Protein AF-A0A7W0ZWY8-F1 (afdb_monomer_lite)

Secondary structure (DSSP, 8-state):
----SSTTSTTS--TT---EEEEEEEEEEEEEEEEEE---S--PPPPPPPHHHHHHHTT--EEEEEPPHHHHGGGS--SS-TTHHHHHHHHHHHHHHHHHHHHHHHT-EEEPGGGG-SSS-HHHHHHHTT-SEEEEEEEEEEEEE----S-EEEEEEEEETTSPPEE----HHHHHHHHHHHHHHS-S--EEEEEEEEEEEETTTTEEEEEEEEEEEEEHHHH---EEEEEEEEEEEEE---SHHHHHHHHHHHHHTTS-S---TTHHHHHHHHHHHHTSPP-EEEEEEEEEPPHHHHHTTS----PPP---------------------HHHHHHHHHHHHHHHHHHHHHHHHT---

Radius of gyration: 37.43 Å; chains: 1; bounding box: 78×47×120 Å

Sequence (358 aa):
MSVGFLARVCLLVSIGCGSTRVDTIPTQRYYAYTVAGESSLDREPPPNAPGKALSAIKKLRRVAFVPPDTCLDMRAAETSTTVDKRVLRMECGVTMSEMEREAEKVGFDVVTWQSLKGEARPLEQAKQLKIELLFEVNELDVIAESNRSSSVEFSYFSGEGSGPVQPLQVTESDNEACKAYHARAAPGVSGMTSVLDLKMVQVSTGSVLWSYRHVENATAAAASSLIRFPINARQEMRTSKPWWPWLVFGGGLALIAAIPDDPRPGAAIAAGGLGAAIFWPRSTKPVGDRVYEPVSAVLCRRPHIQDTPVPVGPAQPVVSNTFRSQSKINTNDVTEERRRMLIKKSVRIFMKQLTVEE

pLDDT: mean 74.95, std 18.2, range [29.41, 98.19]

Structure (mmCIF, N/CA/C/O backbone):
data_AF-A0A7W0ZWY8-F1
#
_entry.id   AF-A0A7W0ZWY8-F1
#
loop_
_atom_site.group_PDB
_atom_site.id
_atom_site.type_symbol
_atom_site.label_atom_id
_atom_site.label_alt_id
_atom_site.label_comp_id
_atom_site.label_asym_id
_atom_site.label_entity_id
_atom_site.label_seq_id
_atom_site.pdbx_PDB_ins_code
_atom_site.Cartn_x
_atom_site.Cartn_y
_atom_site.Cartn_z
_atom_site.occupancy
_atom_site.B_iso_or_equiv
_atom_site.auth_seq_id
_atom_site.auth_comp_id
_atom_site.auth_asym_id
_atom_site.auth_atom_id
_atom_site.pdbx_PDB_model_num
ATOM 1 N N . MET A 1 1 ? 49.448 -3.188 -89.323 1.00 41.66 1 MET A N 1
ATOM 2 C CA . MET A 1 1 ? 49.650 -2.255 -88.193 1.00 41.66 1 MET A CA 1
ATOM 3 C C . MET A 1 1 ? 48.295 -2.039 -87.530 1.00 41.66 1 MET A C 1
ATOM 5 O O . MET A 1 1 ? 47.499 -1.273 -88.049 1.00 41.66 1 MET A O 1
ATOM 9 N N . SER A 1 2 ? 47.996 -2.771 -86.453 1.00 40.25 2 SER A N 1
ATOM 10 C CA . SER A 1 2 ? 46.717 -2.687 -85.728 1.00 40.25 2 SER A CA 1
ATOM 11 C C . SER A 1 2 ? 47.007 -2.551 -84.237 1.00 40.25 2 SER A C 1
ATOM 13 O O . SER A 1 2 ? 47.247 -3.536 -83.549 1.00 40.25 2 SER A O 1
ATOM 15 N N . VAL A 1 3 ? 47.015 -1.309 -83.754 1.00 47.62 3 VAL A N 1
ATOM 16 C CA . VAL A 1 3 ? 47.166 -0.941 -82.341 1.00 47.62 3 VAL A CA 1
ATOM 17 C C . VAL A 1 3 ? 45.880 -0.209 -81.964 1.00 47.62 3 VAL A C 1
ATOM 19 O O . VAL A 1 3 ? 45.791 1.003 -82.096 1.00 47.62 3 VAL A O 1
ATOM 22 N N . GLY A 1 4 ? 44.819 -0.946 -81.628 1.00 45.66 4 GLY A N 1
ATOM 23 C CA . GLY A 1 4 ? 43.516 -0.306 -81.392 1.00 45.66 4 GLY A CA 1
ATOM 24 C C . GLY A 1 4 ? 42.441 -1.136 -80.697 1.00 45.66 4 GLY A C 1
ATOM 25 O O . GLY A 1 4 ? 41.363 -0.611 -80.449 1.00 45.66 4 GLY A O 1
ATOM 26 N N . PHE A 1 5 ? 42.702 -2.403 -80.356 1.00 46.78 5 PHE A N 1
ATOM 27 C CA . PHE A 1 5 ? 41.660 -3.293 -79.817 1.00 46.78 5 PHE A CA 1
ATOM 28 C C . PHE A 1 5 ? 41.846 -3.701 -78.347 1.00 46.78 5 PHE A C 1
ATOM 30 O O . PHE A 1 5 ? 40.908 -4.184 -77.723 1.00 46.78 5 PHE A O 1
ATOM 37 N N . LEU A 1 6 ? 43.013 -3.447 -77.744 1.00 46.56 6 LEU A N 1
ATOM 38 C CA . LEU A 1 6 ? 43.307 -3.876 -76.367 1.00 46.56 6 LEU A CA 1
ATOM 39 C C . LEU A 1 6 ? 42.856 -2.887 -75.274 1.00 46.56 6 LEU A C 1
ATOM 41 O O . LEU A 1 6 ? 42.765 -3.268 -74.113 1.00 46.56 6 LEU A O 1
ATOM 45 N N . ALA A 1 7 ? 42.504 -1.643 -75.616 1.00 45.34 7 ALA A N 1
ATOM 46 C CA . ALA A 1 7 ? 42.176 -0.614 -74.618 1.00 45.34 7 ALA A CA 1
ATOM 47 C C . ALA A 1 7 ? 40.703 -0.601 -74.152 1.00 45.34 7 ALA A C 1
ATOM 49 O O . ALA A 1 7 ? 40.378 0.088 -73.190 1.00 45.34 7 ALA A O 1
ATOM 50 N N . ARG A 1 8 ? 39.796 -1.358 -74.791 1.00 46.16 8 ARG A N 1
ATOM 51 C CA . ARG A 1 8 ? 38.359 -1.372 -74.435 1.00 46.16 8 ARG A CA 1
ATOM 52 C C . ARG A 1 8 ? 37.923 -2.522 -73.520 1.00 46.16 8 ARG A C 1
ATOM 54 O O . ARG A 1 8 ? 36.786 -2.513 -73.065 1.00 46.16 8 ARG A O 1
ATOM 61 N N . VAL A 1 9 ? 38.811 -3.465 -73.192 1.00 47.31 9 VAL A N 1
ATOM 62 C CA . VAL A 1 9 ? 38.469 -4.639 -72.358 1.00 47.31 9 VAL A CA 1
ATOM 63 C C . VAL A 1 9 ? 38.778 -4.428 -70.862 1.00 47.31 9 VAL A C 1
ATOM 65 O O . VAL A 1 9 ? 38.203 -5.105 -70.017 1.00 47.31 9 VAL A O 1
ATOM 68 N N . CYS A 1 10 ? 39.588 -3.432 -70.486 1.00 43.50 10 CYS A N 1
ATOM 69 C CA . CYS A 1 10 ? 39.968 -3.208 -69.080 1.00 43.50 10 CYS A CA 1
ATOM 70 C C . CYS A 1 10 ? 38.965 -2.401 -68.225 1.00 43.50 10 CYS A C 1
ATOM 72 O O . CYS A 1 10 ? 39.210 -2.229 -67.034 1.00 43.50 10 CYS A O 1
ATOM 74 N N . LEU A 1 11 ? 37.843 -1.904 -68.767 1.00 44.84 11 LEU A N 1
ATOM 75 C CA . LEU A 1 11 ? 36.982 -0.941 -68.049 1.00 44.84 11 LEU A CA 1
ATOM 76 C C . LEU A 1 11 ? 35.792 -1.543 -67.266 1.00 44.84 11 LEU A C 1
ATOM 78 O O . LEU A 1 11 ? 34.992 -0.792 -66.716 1.00 44.84 11 LEU A O 1
ATOM 82 N N . LEU A 1 12 ? 35.648 -2.872 -67.192 1.00 47.22 12 LEU A N 1
ATOM 83 C CA . LEU A 1 12 ? 34.487 -3.531 -66.558 1.00 47.22 12 LEU A CA 1
ATOM 84 C C . LEU A 1 12 ? 34.858 -4.507 -65.427 1.00 47.22 12 LEU A C 1
ATOM 86 O O . LEU A 1 12 ? 34.124 -5.451 -65.148 1.00 47.22 12 LEU A O 1
ATOM 90 N N . VAL A 1 13 ? 35.975 -4.272 -64.731 1.00 49.16 13 VAL A N 1
ATOM 91 C CA . VAL A 1 13 ? 36.350 -5.029 -63.518 1.00 49.16 13 VAL A CA 1
ATOM 92 C C . VAL A 1 13 ? 36.436 -4.091 -62.311 1.00 49.16 13 VAL A C 1
ATOM 94 O O . VAL A 1 13 ? 37.457 -3.974 -61.648 1.00 49.16 13 VAL A O 1
ATOM 97 N N . SER A 1 14 ? 35.349 -3.380 -62.016 1.00 49.12 14 SER A N 1
ATOM 98 C CA . SER A 1 14 ? 35.162 -2.654 -60.744 1.00 49.12 14 SER A CA 1
ATOM 99 C C . SER A 1 14 ? 34.106 -3.312 -59.846 1.00 49.12 14 SER A C 1
ATOM 101 O O . SER A 1 14 ? 33.683 -2.762 -58.828 1.00 49.12 14 SER A O 1
ATOM 103 N N . ILE A 1 15 ? 33.676 -4.529 -60.184 1.00 52.31 15 ILE A N 1
ATOM 104 C CA . ILE A 1 15 ? 32.553 -5.185 -59.522 1.00 52.31 15 ILE A CA 1
ATOM 105 C C . ILE A 1 15 ? 33.064 -6.106 -58.421 1.00 52.31 15 ILE A C 1
ATOM 107 O O . ILE A 1 15 ? 33.339 -7.281 -58.644 1.00 52.31 15 ILE A O 1
ATOM 111 N N . GLY A 1 16 ? 33.151 -5.582 -57.201 1.00 49.25 16 GLY A N 1
ATOM 112 C CA . GLY A 1 16 ? 33.437 -6.460 -56.076 1.00 49.25 16 GLY A CA 1
ATOM 113 C C . GLY A 1 16 ? 33.630 -5.852 -54.702 1.00 49.25 16 GLY A C 1
ATOM 114 O O . GLY A 1 16 ? 33.931 -6.621 -53.796 1.00 49.25 16 GLY A O 1
ATOM 115 N N . CYS A 1 17 ? 33.448 -4.544 -54.479 1.00 55.34 17 CYS A N 1
ATOM 116 C CA . CYS A 1 17 ? 33.394 -4.050 -53.102 1.00 55.34 17 CYS A CA 1
ATOM 117 C C . CYS A 1 17 ? 32.206 -4.721 -52.396 1.00 55.34 17 CYS A C 1
ATOM 119 O O . CYS A 1 17 ? 31.037 -4.472 -52.710 1.00 55.34 17 CYS A O 1
ATOM 121 N N . GLY A 1 18 ? 32.517 -5.660 -51.500 1.00 59.69 18 GLY A N 1
ATOM 122 C CA . GLY A 1 18 ? 31.537 -6.303 -50.641 1.00 59.69 18 GLY A CA 1
ATOM 123 C C . GLY A 1 18 ? 30.828 -5.220 -49.845 1.00 59.69 18 GLY A C 1
ATOM 124 O O . GLY A 1 18 ? 31.463 -4.508 -49.078 1.00 59.69 18 GLY A O 1
ATOM 125 N N . SER A 1 19 ? 29.524 -5.066 -50.062 1.00 64.12 19 SER A N 1
ATOM 126 C CA . SER A 1 19 ? 28.713 -4.180 -49.236 1.00 64.12 19 SER A CA 1
ATOM 127 C C . SER A 1 19 ? 28.620 -4.819 -47.855 1.00 64.12 19 SER A C 1
ATOM 129 O O . SER A 1 19 ? 28.081 -5.919 -47.707 1.00 64.12 19 SER A O 1
ATOM 131 N N . THR A 1 20 ? 29.212 -4.164 -46.864 1.00 71.88 20 THR A N 1
ATOM 132 C CA . THR A 1 20 ? 28.922 -4.420 -45.459 1.00 71.88 20 THR A CA 1
ATOM 133 C C . THR A 1 20 ? 27.588 -3.757 -45.150 1.00 71.88 20 THR A C 1
ATOM 135 O O . THR A 1 20 ? 27.356 -2.598 -45.498 1.00 71.88 20 THR A O 1
ATOM 138 N N . ARG A 1 21 ? 26.670 -4.517 -44.555 1.00 78.56 21 ARG A N 1
ATOM 139 C CA . ARG A 1 21 ? 25.395 -3.990 -44.075 1.00 78.56 21 ARG A CA 1
ATOM 140 C C . ARG A 1 21 ? 25.393 -4.119 -42.561 1.00 78.56 21 ARG A C 1
ATOM 142 O O . ARG A 1 21 ? 25.675 -5.193 -42.035 1.00 78.56 21 ARG A O 1
ATOM 149 N N . VAL A 1 22 ? 25.112 -3.020 -41.873 1.00 80.81 22 VAL A N 1
ATOM 150 C CA . VAL A 1 22 ? 24.908 -3.028 -40.424 1.00 80.81 22 VAL A CA 1
ATOM 151 C C . VAL A 1 22 ? 23.420 -3.230 -40.197 1.00 80.81 22 VAL A C 1
ATOM 153 O O . VAL A 1 22 ? 22.626 -2.362 -40.557 1.00 80.81 22 VAL A O 1
ATOM 156 N N . ASP A 1 23 ? 23.051 -4.378 -39.639 1.00 80.94 23 ASP A N 1
ATOM 157 C CA . ASP A 1 23 ? 21.667 -4.664 -39.278 1.00 80.94 23 ASP A CA 1
ATOM 158 C C . ASP A 1 23 ? 21.502 -4.581 -37.754 1.00 80.94 23 ASP A C 1
ATOM 160 O O . ASP A 1 23 ? 22.369 -4.993 -36.975 1.00 80.94 23 ASP A O 1
ATOM 164 N N . THR A 1 24 ? 20.375 -4.012 -37.327 1.00 81.19 24 THR A N 1
ATOM 165 C CA . THR A 1 24 ? 19.981 -3.942 -35.918 1.00 81.19 24 THR A CA 1
ATOM 166 C C . THR A 1 24 ? 19.149 -5.174 -35.596 1.00 81.19 24 THR A C 1
ATOM 168 O O . THR A 1 24 ? 18.078 -5.363 -36.171 1.00 81.19 24 THR A O 1
ATOM 171 N N . ILE A 1 25 ? 19.635 -6.017 -34.687 1.00 76.31 25 ILE A N 1
ATOM 172 C CA . ILE A 1 25 ? 18.962 -7.259 -34.306 1.00 76.31 25 ILE A CA 1
ATOM 173 C C . ILE A 1 25 ? 18.310 -7.042 -32.933 1.00 76.31 25 ILE A C 1
ATOM 175 O O . ILE A 1 25 ? 19.023 -6.682 -31.986 1.00 76.31 25 ILE A O 1
ATOM 179 N N . PRO A 1 26 ? 16.985 -7.250 -32.791 1.00 76.06 26 PRO A N 1
ATOM 180 C CA . PRO A 1 26 ? 16.349 -7.226 -31.482 1.00 76.06 26 PRO A CA 1
ATOM 181 C C . PRO A 1 26 ? 16.926 -8.363 -30.641 1.00 76.06 26 PRO A C 1
ATOM 183 O O . PRO A 1 26 ? 16.982 -9.513 -31.084 1.00 76.06 26 PRO A O 1
ATOM 186 N N . THR A 1 27 ? 17.383 -8.048 -29.434 1.00 78.56 27 THR A N 1
ATOM 187 C CA . THR A 1 27 ? 17.902 -9.062 -28.514 1.00 78.56 27 THR A CA 1
ATOM 188 C C . THR A 1 27 ? 16.911 -9.299 -27.388 1.00 78.56 27 THR A C 1
ATOM 190 O O . THR A 1 27 ? 16.150 -8.408 -27.022 1.00 78.56 27 THR A O 1
ATOM 193 N N . GLN A 1 28 ? 16.930 -10.498 -26.806 1.00 83.25 28 GLN A N 1
ATOM 194 C CA . GLN A 1 28 ? 16.205 -10.762 -25.560 1.00 83.25 28 GLN A CA 1
ATOM 195 C C . GLN A 1 28 ? 16.907 -10.138 -24.344 1.00 83.25 28 GLN A C 1
ATOM 197 O O . GLN A 1 28 ? 16.459 -10.330 -23.214 1.00 83.25 28 GLN A O 1
ATOM 202 N N . ARG A 1 29 ? 18.017 -9.416 -24.548 1.00 85.19 29 ARG A N 1
ATOM 203 C CA . ARG A 1 29 ? 18.744 -8.768 -23.466 1.00 85.19 29 ARG A CA 1
ATOM 204 C C . ARG A 1 29 ? 18.077 -7.465 -23.080 1.00 85.19 29 ARG A C 1
ATOM 206 O O . ARG A 1 29 ? 17.594 -6.720 -23.932 1.00 85.19 29 ARG A O 1
ATOM 213 N N . TYR A 1 30 ? 18.086 -7.188 -21.788 1.00 85.44 30 TYR A N 1
ATOM 214 C CA . TYR A 1 30 ? 17.552 -5.957 -21.239 1.00 85.44 30 TYR A CA 1
ATOM 215 C C . TYR A 1 30 ? 18.477 -5.401 -20.166 1.00 85.44 30 TYR A C 1
ATOM 217 O O . TYR A 1 30 ? 19.141 -6.152 -19.447 1.00 85.44 30 TYR A O 1
ATOM 225 N N . TYR A 1 31 ? 18.491 -4.078 -20.056 1.00 86.31 31 TYR A N 1
ATOM 226 C CA . TYR A 1 31 ? 18.967 -3.409 -18.856 1.00 86.31 31 TYR A CA 1
ATOM 227 C C . TYR A 1 31 ? 17.782 -3.152 -17.948 1.00 86.31 31 TYR A C 1
ATOM 229 O O . TYR A 1 31 ? 16.662 -2.951 -18.419 1.00 86.31 31 TYR A O 1
ATOM 237 N N . ALA A 1 32 ? 18.018 -3.172 -16.650 1.00 81.00 32 ALA A N 1
ATOM 238 C CA . ALA A 1 32 ? 17.004 -2.819 -15.688 1.00 81.00 32 ALA A CA 1
ATOM 239 C C . ALA A 1 32 ? 17.583 -1.976 -14.569 1.00 81.00 32 ALA A C 1
ATOM 241 O O . ALA A 1 32 ? 18.789 -1.999 -14.328 1.00 81.00 32 ALA A O 1
ATOM 242 N N . TYR A 1 33 ? 16.718 -1.255 -13.872 1.00 80.50 33 TYR A N 1
ATOM 243 C CA . TYR A 1 33 ? 17.103 -0.607 -12.631 1.00 80.50 33 TYR A CA 1
ATOM 244 C C . TYR A 1 33 ? 16.009 -0.752 -11.578 1.00 80.50 33 TYR A C 1
ATOM 246 O O . TYR A 1 33 ? 14.824 -0.898 -11.896 1.00 80.50 33 TYR A O 1
ATOM 254 N N . THR A 1 34 ? 16.431 -0.722 -10.320 1.00 77.25 34 THR A N 1
ATOM 255 C CA . THR A 1 34 ? 15.557 -0.586 -9.158 1.00 77.25 34 THR A CA 1
ATOM 256 C C . THR A 1 34 ? 15.910 0.689 -8.426 1.00 77.25 34 THR A C 1
ATOM 258 O O . THR A 1 34 ? 17.069 1.104 -8.390 1.00 77.25 34 THR A O 1
ATOM 261 N N . VAL A 1 35 ? 14.892 1.294 -7.829 1.00 70.81 35 VAL A N 1
ATOM 262 C CA . VAL A 1 35 ? 15.046 2.462 -6.975 1.00 70.81 35 VAL A CA 1
ATOM 263 C C . VAL A 1 35 ? 14.755 2.028 -5.553 1.00 70.81 35 VAL A C 1
ATOM 265 O O . VAL A 1 35 ? 13.639 1.590 -5.255 1.00 70.81 35 VAL A O 1
ATOM 268 N N . ALA A 1 36 ? 15.758 2.131 -4.691 1.00 66.31 36 ALA A N 1
ATOM 269 C CA . ALA A 1 36 ? 15.591 1.976 -3.260 1.00 66.31 36 ALA A CA 1
ATOM 270 C C . ALA A 1 36 ? 15.673 3.362 -2.614 1.00 66.31 36 ALA A C 1
ATOM 272 O O . ALA A 1 36 ? 16.655 4.082 -2.765 1.00 66.31 36 ALA A O 1
ATOM 273 N N . GLY A 1 37 ? 14.597 3.754 -1.936 1.00 60.72 37 GLY A N 1
ATOM 274 C CA . GLY A 1 37 ? 14.619 4.884 -1.018 1.00 60.72 37 GLY A CA 1
ATOM 275 C C . GLY A 1 37 ? 14.778 4.344 0.392 1.00 60.72 37 GLY A C 1
ATOM 276 O O . GLY A 1 37 ? 13.954 3.533 0.830 1.00 60.72 37 GLY A O 1
ATOM 277 N N . GLU A 1 38 ? 15.811 4.786 1.096 1.00 58.34 38 GLU A N 1
ATOM 278 C CA . GLU A 1 38 ? 15.955 4.482 2.513 1.00 58.34 38 GLU A CA 1
ATOM 279 C C . GLU A 1 38 ? 14.832 5.192 3.287 1.00 58.34 38 GLU A C 1
ATOM 281 O O . GLU A 1 38 ? 14.482 6.344 3.014 1.00 58.34 38 GLU A O 1
ATOM 286 N N . SER A 1 39 ? 14.161 4.466 4.180 1.00 57.78 39 SER A N 1
ATOM 287 C CA . SER A 1 39 ? 13.163 5.039 5.084 1.00 57.78 39 SER A CA 1
ATOM 288 C C . SER A 1 39 ? 13.831 5.314 6.401 1.00 57.78 39 SER A C 1
ATOM 290 O O . SER A 1 39 ? 13.976 4.398 7.195 1.00 57.78 39 SER A O 1
ATOM 292 N N . SER A 1 40 ? 14.198 6.570 6.634 1.00 55.31 40 SER A N 1
ATOM 293 C CA . SER A 1 40 ? 14.701 7.015 7.934 1.00 55.31 40 SER A CA 1
ATOM 294 C C . SER A 1 40 ? 13.609 7.084 9.005 1.00 55.31 40 SER A C 1
ATOM 296 O O . SER A 1 40 ? 13.905 7.390 10.153 1.00 55.31 40 SER A O 1
ATOM 298 N N . LEU A 1 41 ? 12.340 6.839 8.653 1.00 60.97 41 LEU A N 1
ATOM 299 C CA . LEU A 1 41 ? 11.316 6.564 9.653 1.00 60.97 41 LEU A CA 1
ATOM 300 C C . LEU A 1 41 ? 11.566 5.159 10.187 1.00 60.97 41 LEU A C 1
ATOM 302 O O . LEU A 1 41 ? 11.181 4.166 9.554 1.00 60.97 41 LEU A O 1
ATOM 306 N N . ASP A 1 42 ? 12.255 5.117 11.326 1.00 60.03 42 ASP A N 1
ATOM 307 C CA . ASP A 1 42 ? 12.434 3.917 12.123 1.00 60.03 42 ASP A CA 1
ATOM 308 C C . ASP A 1 42 ? 11.082 3.237 12.286 1.00 60.03 42 ASP A C 1
ATOM 310 O O . ASP A 1 42 ? 10.078 3.847 12.667 1.00 60.03 42 ASP A O 1
ATOM 314 N N . ARG A 1 43 ? 11.047 1.956 11.926 1.00 66.31 43 ARG A N 1
ATOM 315 C CA . ARG A 1 43 ? 9.866 1.133 12.116 1.00 66.31 43 ARG A CA 1
ATOM 316 C C . ARG A 1 43 ? 9.701 0.933 13.613 1.00 66.31 43 ARG A C 1
ATOM 318 O O . ARG A 1 43 ? 10.311 0.029 14.181 1.00 66.31 43 ARG A O 1
ATOM 325 N N . GLU A 1 44 ? 8.898 1.780 14.240 1.00 69.56 44 GLU A N 1
ATOM 326 C CA . GLU A 1 44 ? 8.542 1.577 15.633 1.00 69.56 44 GLU A CA 1
ATOM 327 C C . GLU A 1 44 ? 7.761 0.255 15.717 1.00 69.56 44 GLU A C 1
ATOM 329 O O . GLU A 1 44 ? 6.782 0.067 14.982 1.00 69.56 44 GLU A O 1
ATOM 334 N N . PRO A 1 45 ? 8.224 -0.727 16.511 1.00 73.00 45 PRO A N 1
ATOM 335 C CA . PRO A 1 45 ? 7.460 -1.945 16.696 1.00 73.00 45 PRO A CA 1
ATOM 336 C C . PRO A 1 45 ? 6.104 -1.566 17.299 1.00 73.00 45 PRO A C 1
ATOM 338 O O . PRO A 1 45 ? 6.057 -0.727 18.202 1.00 73.00 45 PRO A O 1
ATOM 341 N N . PRO A 1 46 ? 5.000 -2.169 16.828 1.00 74.69 46 PRO A N 1
ATOM 342 C CA . PRO A 1 46 ? 3.687 -1.843 17.353 1.00 74.69 46 PRO A CA 1
ATOM 343 C C . PRO A 1 46 ? 3.689 -2.076 18.870 1.00 74.69 46 PRO A C 1
ATOM 345 O O . PRO A 1 46 ? 4.147 -3.140 19.309 1.00 74.69 46 PRO A O 1
ATOM 348 N N . PRO A 1 47 ? 3.197 -1.124 19.682 1.00 78.75 47 PRO A N 1
ATOM 349 C CA . PRO A 1 47 ? 3.206 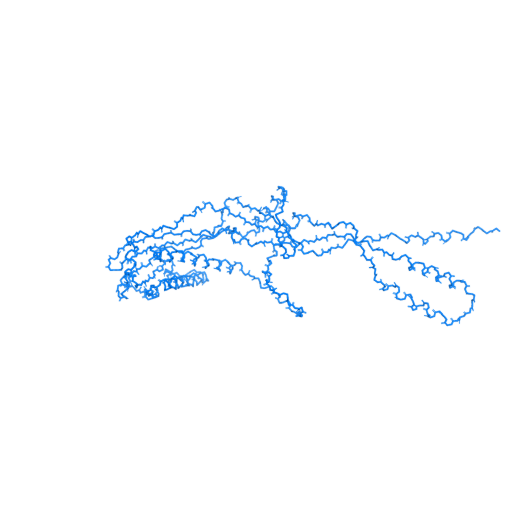-1.280 21.127 1.00 78.75 47 PRO A CA 1
ATOM 350 C C . PRO A 1 47 ? 2.439 -2.553 21.488 1.00 78.75 47 PRO A C 1
ATOM 352 O O . PRO A 1 47 ? 1.363 -2.810 20.951 1.00 78.75 47 PRO A O 1
ATOM 355 N N . ASN A 1 48 ? 2.992 -3.385 22.369 1.00 80.56 48 ASN A N 1
ATOM 356 C CA . ASN A 1 48 ? 2.261 -4.554 22.851 1.00 80.56 48 ASN A CA 1
ATOM 357 C C . ASN A 1 48 ? 1.094 -4.088 23.727 1.00 80.56 48 ASN A C 1
ATOM 359 O O . ASN A 1 48 ? 1.251 -3.185 24.555 1.00 80.56 48 ASN A O 1
ATOM 363 N N . ALA A 1 49 ? -0.069 -4.721 23.572 1.00 78.75 49 ALA A N 1
ATOM 364 C CA . ALA A 1 49 ? -1.195 -4.457 24.452 1.00 78.75 49 ALA A CA 1
ATOM 365 C C . ALA A 1 49 ? -0.802 -4.797 25.905 1.00 78.75 49 ALA A C 1
ATOM 367 O O . ALA A 1 49 ? -0.270 -5.882 26.162 1.00 78.75 49 ALA A O 1
ATOM 368 N N . PRO A 1 50 ? -1.046 -3.905 26.881 1.00 81.25 50 PRO A N 1
ATOM 369 C CA . PRO A 1 50 ? -0.728 -4.197 28.271 1.00 81.25 50 PRO A CA 1
ATOM 370 C C . PRO A 1 50 ? -1.560 -5.395 28.752 1.00 81.25 50 PRO A C 1
ATOM 372 O O . PRO A 1 50 ? -2.746 -5.491 28.437 1.00 81.25 50 PRO A O 1
ATOM 375 N N . GLY A 1 51 ? -0.982 -6.285 29.569 1.00 83.88 51 GLY A N 1
ATOM 376 C CA . GLY A 1 51 ? -1.651 -7.527 30.004 1.00 83.88 51 GLY A CA 1
ATOM 377 C C . GLY A 1 51 ? -3.037 -7.316 30.637 1.00 83.88 51 GLY A C 1
ATOM 378 O O . GLY A 1 51 ? -3.951 -8.116 30.437 1.00 83.88 51 GLY A O 1
ATOM 379 N N . LYS A 1 52 ? -3.250 -6.178 31.317 1.00 83.25 52 LYS A N 1
ATOM 380 C CA . LYS A 1 52 ? -4.574 -5.773 31.822 1.00 83.25 52 LYS A CA 1
ATOM 381 C C . LYS A 1 52 ? -5.597 -5.586 30.694 1.00 83.25 52 LYS A C 1
ATOM 383 O O . LYS A 1 52 ? -6.705 -6.108 30.806 1.00 83.25 52 LYS A O 1
ATOM 388 N N . ALA A 1 53 ? -5.231 -4.900 29.610 1.00 85.00 53 ALA A N 1
ATOM 389 C CA . ALA A 1 53 ? -6.102 -4.721 28.450 1.00 85.00 53 ALA A CA 1
ATOM 390 C C . ALA A 1 53 ? -6.423 -6.071 27.798 1.00 85.00 53 ALA A C 1
ATOM 392 O O . ALA A 1 53 ? -7.594 -6.364 27.588 1.00 85.00 53 ALA A O 1
ATOM 393 N N . LEU A 1 54 ? -5.424 -6.938 27.593 1.00 86.00 54 LEU A N 1
ATOM 394 C CA . LEU A 1 54 ? -5.641 -8.283 27.038 1.00 86.00 54 LEU A CA 1
ATOM 395 C C . LEU A 1 54 ? -6.622 -9.109 27.881 1.00 86.00 54 LEU A C 1
ATOM 397 O O . LEU A 1 54 ? -7.530 -9.739 27.343 1.00 86.00 54 LEU A O 1
ATOM 401 N N . SER A 1 55 ? -6.503 -9.063 29.211 1.00 87.62 55 SER A N 1
ATOM 402 C CA . SER A 1 55 ? -7.428 -9.773 30.104 1.00 87.62 55 SER A CA 1
ATOM 403 C C . SER A 1 55 ? -8.869 -9.246 30.041 1.00 87.62 55 SER A C 1
ATOM 405 O O . SER A 1 55 ? -9.813 -10.027 30.175 1.00 87.62 55 SER A O 1
ATOM 407 N N . ALA A 1 56 ? -9.049 -7.939 29.814 1.00 86.19 56 ALA A N 1
ATOM 408 C CA . ALA A 1 56 ? -10.362 -7.346 29.592 1.00 86.19 56 ALA A CA 1
ATOM 409 C C . ALA A 1 56 ? -10.923 -7.779 28.229 1.00 86.19 56 ALA A C 1
ATOM 411 O O . ALA A 1 56 ? -12.060 -8.232 28.151 1.00 86.19 56 ALA A O 1
ATOM 412 N N . ILE A 1 57 ? -10.098 -7.741 27.182 1.00 87.19 57 ILE A N 1
ATOM 413 C CA . ILE A 1 57 ? -10.469 -8.112 25.809 1.00 87.19 57 ILE A CA 1
ATOM 414 C C . ILE A 1 57 ? -10.911 -9.576 25.724 1.00 87.19 57 ILE A C 1
ATOM 416 O O . ILE A 1 57 ? -11.913 -9.868 25.087 1.00 87.19 57 ILE A O 1
ATOM 420 N N . LYS A 1 58 ? -10.258 -10.496 26.447 1.00 88.00 58 LYS A N 1
ATOM 421 C CA . LYS A 1 58 ? -10.672 -11.913 26.504 1.00 88.00 58 LYS A CA 1
ATOM 422 C C . LYS A 1 58 ? -12.110 -12.111 27.020 1.00 88.00 58 LYS A C 1
ATOM 424 O O . LYS A 1 58 ? -12.730 -13.129 26.715 1.00 88.00 58 LYS A O 1
ATOM 429 N N . LYS A 1 59 ? -12.636 -11.173 27.817 1.00 91.81 59 LYS A N 1
ATOM 430 C CA . LYS A 1 59 ? -13.996 -11.236 28.382 1.00 91.81 59 LYS A CA 1
ATOM 431 C C . LYS A 1 59 ? -15.031 -10.502 27.533 1.00 91.81 59 LYS A C 1
ATOM 433 O O . LYS A 1 59 ? -16.191 -10.896 27.561 1.00 91.81 59 LYS A O 1
ATOM 438 N N . LEU A 1 60 ? -14.620 -9.453 26.821 1.00 91.38 60 LEU A N 1
ATOM 439 C CA . LEU A 1 60 ? -15.502 -8.592 26.036 1.00 91.38 60 LEU A CA 1
ATOM 440 C C . LEU A 1 60 ? -15.492 -9.061 24.579 1.00 91.38 60 LEU A C 1
ATOM 442 O O . LEU A 1 60 ? -14.480 -8.946 23.891 1.00 91.38 60 LEU A O 1
ATOM 446 N N . ARG A 1 61 ? -16.610 -9.611 24.107 1.00 93.31 61 ARG A N 1
ATOM 447 C CA . ARG A 1 61 ? -16.714 -10.192 22.760 1.00 93.31 61 ARG A CA 1
ATOM 448 C C . ARG A 1 61 ? -17.418 -9.284 21.774 1.00 93.31 61 ARG A C 1
ATOM 450 O O . ARG A 1 61 ? -17.111 -9.364 20.588 1.00 93.31 61 ARG A O 1
ATOM 457 N N . ARG A 1 62 ? -18.354 -8.452 22.236 1.00 97.69 62 ARG A N 1
ATOM 458 C CA . ARG A 1 62 ? -19.173 -7.625 21.345 1.00 97.69 62 ARG A CA 1
ATOM 459 C C . ARG A 1 62 ? -18.539 -6.262 21.132 1.00 97.69 62 ARG A C 1
ATOM 461 O O . ARG A 1 62 ? -18.469 -5.456 22.063 1.00 97.69 62 ARG A O 1
ATOM 468 N N . VAL A 1 63 ? -18.087 -6.001 19.911 1.00 97.69 63 VAL A N 1
ATOM 469 C CA . VAL A 1 63 ? -17.253 -4.838 19.593 1.00 97.69 63 VAL A CA 1
ATOM 470 C C . VAL A 1 63 ? -17.840 -3.996 18.473 1.00 97.69 63 VAL A C 1
ATOM 472 O O . VAL A 1 63 ? -18.632 -4.478 17.667 1.00 97.69 63 VAL A O 1
ATOM 475 N N . ALA A 1 64 ? -17.429 -2.735 18.399 1.00 97.75 64 ALA A N 1
ATOM 476 C CA . ALA A 1 64 ? -17.710 -1.885 17.251 1.00 97.75 64 ALA A CA 1
ATOM 477 C C . ALA A 1 64 ? -16.569 -0.899 17.007 1.00 97.75 64 ALA A C 1
ATOM 479 O O . ALA A 1 64 ? -15.795 -0.591 17.917 1.00 97.75 64 ALA A O 1
ATOM 480 N N . PHE A 1 65 ? -16.492 -0.386 15.783 1.00 97.06 65 PHE A N 1
ATOM 481 C CA . PHE A 1 65 ? -15.490 0.592 15.378 1.00 97.06 65 PHE A CA 1
ATOM 482 C C . PHE A 1 65 ? -16.146 1.953 15.150 1.00 97.06 65 PHE A C 1
ATOM 484 O O . PHE A 1 65 ? -17.138 2.057 14.428 1.00 97.06 65 PHE A O 1
ATOM 491 N N . VAL A 1 66 ? -15.582 3.001 15.744 1.00 96.88 66 VAL A N 1
ATOM 492 C CA . VAL A 1 66 ? -15.938 4.391 15.448 1.00 96.88 66 VAL A CA 1
ATOM 493 C C . VAL A 1 66 ? -14.923 4.908 14.435 1.00 96.88 66 VAL A C 1
ATOM 495 O O . VAL A 1 66 ? -13.724 4.833 14.712 1.00 96.88 66 VAL A O 1
ATOM 498 N N . PRO A 1 67 ? -15.365 5.377 13.257 1.00 95.00 67 PRO A N 1
ATOM 499 C CA . PRO A 1 67 ? -14.457 5.937 12.266 1.00 95.00 67 PRO A CA 1
ATOM 500 C C . PRO A 1 67 ? -13.881 7.277 12.756 1.00 95.00 67 PRO A C 1
ATOM 502 O O . PRO A 1 67 ? -14.497 7.909 13.617 1.00 95.00 67 PRO A O 1
ATOM 505 N N . PRO A 1 68 ? -12.762 7.750 12.180 1.00 92.50 68 PRO A N 1
ATOM 506 C CA . PRO A 1 68 ? -12.230 9.067 12.512 1.00 92.50 68 PRO A CA 1
ATOM 507 C C . PRO A 1 68 ? -13.205 10.174 12.102 1.00 92.50 68 PRO A C 1
ATOM 509 O O . PRO A 1 68 ? -13.994 10.010 11.163 1.00 92.50 68 PRO A O 1
ATOM 512 N N . ASP A 1 69 ? -13.119 11.325 12.767 1.00 88.50 69 ASP A N 1
ATOM 513 C CA . ASP A 1 69 ? -13.996 12.478 12.513 1.00 88.50 69 ASP A CA 1
ATOM 514 C C . ASP A 1 69 ? -13.928 12.942 11.049 1.00 88.50 69 ASP A C 1
ATOM 516 O O . ASP A 1 69 ? -14.942 13.311 10.455 1.00 88.50 69 ASP A O 1
ATOM 520 N N . THR A 1 70 ? -12.768 12.781 10.402 1.00 83.00 70 THR A N 1
ATOM 521 C CA . THR A 1 70 ? -12.576 13.040 8.965 1.00 83.00 70 THR A CA 1
ATOM 522 C C . THR A 1 70 ? -13.532 12.237 8.076 1.00 83.00 70 THR A C 1
ATOM 524 O O . THR A 1 70 ? -13.957 12.721 7.026 1.00 83.00 70 THR A O 1
ATOM 527 N N . CYS A 1 71 ? -13.939 11.038 8.500 1.00 82.19 71 CYS A N 1
ATOM 528 C CA . CYS A 1 71 ? -14.931 10.219 7.808 1.00 82.19 71 CYS A CA 1
ATOM 529 C C . CYS A 1 71 ? -16.384 10.647 8.097 1.00 82.19 71 CYS A C 1
ATOM 531 O O . CYS A 1 71 ? -17.283 10.304 7.320 1.00 82.19 71 CYS A O 1
ATOM 533 N N . LEU A 1 72 ? -16.632 11.366 9.199 1.00 75.69 72 LEU A N 1
ATOM 534 C CA . LEU A 1 72 ? -17.957 11.808 9.653 1.00 75.69 72 LEU A CA 1
ATOM 535 C C . LEU A 1 72 ? -18.321 13.210 9.128 1.00 75.69 72 LEU A C 1
ATOM 537 O O . LEU A 1 72 ? -19.448 13.410 8.662 1.00 75.69 72 LEU A O 1
ATOM 541 N N . ASP A 1 73 ? -17.364 14.143 9.111 1.00 64.31 73 ASP A N 1
ATOM 542 C CA . ASP A 1 73 ? -17.565 15.568 8.785 1.00 64.31 73 ASP A CA 1
ATOM 543 C C . ASP A 1 73 ? -17.841 15.857 7.299 1.00 64.31 73 ASP A C 1
ATOM 545 O O . ASP A 1 73 ? -18.284 16.946 6.921 1.00 64.31 73 ASP A O 1
ATOM 549 N N . MET A 1 74 ? -17.692 14.863 6.422 1.00 55.00 74 MET A N 1
ATOM 550 C CA . MET A 1 74 ? -17.959 15.005 4.984 1.00 55.00 74 MET A CA 1
ATOM 551 C C . MET A 1 74 ? -19.434 15.278 4.623 1.00 55.00 74 MET A C 1
ATOM 553 O O . MET A 1 74 ? -19.743 15.488 3.450 1.00 55.00 74 MET A O 1
ATOM 557 N N . ARG A 1 75 ? -20.355 15.297 5.598 1.00 50.00 75 ARG A N 1
ATOM 558 C CA . ARG A 1 75 ? -21.741 15.766 5.406 1.00 50.00 75 ARG A CA 1
ATOM 559 C C . ARG A 1 75 ? -21.885 17.295 5.411 1.00 50.00 75 ARG A C 1
ATOM 561 O O . ARG A 1 75 ? -22.881 17.773 4.886 1.00 50.00 75 ARG A O 1
ATOM 568 N N . ALA A 1 76 ? -20.935 18.053 5.969 1.00 45.06 76 ALA A N 1
ATOM 569 C CA . ALA A 1 76 ? -21.106 19.493 6.214 1.00 45.06 76 ALA A CA 1
ATOM 570 C C . ALA A 1 76 ? -20.547 20.415 5.110 1.00 45.06 76 ALA A C 1
ATOM 572 O O . ALA A 1 76 ? -20.897 21.591 5.051 1.00 45.06 76 ALA A O 1
ATOM 573 N N . ALA A 1 77 ? -19.697 19.910 4.212 1.00 43.25 77 ALA A N 1
ATOM 574 C CA . ALA A 1 77 ? -19.078 20.713 3.159 1.00 43.25 77 ALA A CA 1
ATOM 575 C C . ALA A 1 77 ? -19.682 20.378 1.785 1.00 43.25 77 ALA A C 1
ATOM 577 O O . ALA A 1 77 ? -19.086 19.637 1.010 1.00 43.25 77 ALA A O 1
ATOM 578 N N . GLU A 1 78 ? -20.845 20.923 1.433 1.00 48.81 78 GLU A N 1
ATOM 579 C CA . GLU A 1 78 ? -21.429 20.777 0.082 1.00 48.81 78 GLU A CA 1
ATOM 580 C C . GLU A 1 78 ? -20.778 21.700 -0.974 1.00 48.81 78 GLU A C 1
ATOM 582 O O . GLU A 1 78 ? -21.063 21.588 -2.162 1.00 48.81 78 GLU A O 1
ATOM 587 N N . THR A 1 79 ? -19.845 22.578 -0.585 1.00 52.50 79 THR A N 1
ATOM 588 C CA . THR A 1 79 ? -19.379 23.708 -1.418 1.00 52.50 79 THR A CA 1
ATOM 589 C C . THR A 1 79 ? -18.014 23.563 -2.101 1.00 52.50 79 THR A C 1
ATOM 591 O O . THR A 1 79 ? -17.618 24.468 -2.829 1.00 52.50 79 THR A O 1
ATOM 594 N N . SER A 1 80 ? -17.292 22.448 -1.943 1.00 48.66 80 SER A N 1
ATOM 595 C CA . SER A 1 80 ? -16.065 22.187 -2.734 1.00 48.66 80 SER A CA 1
ATOM 596 C C . SER A 1 80 ? -16.227 21.000 -3.683 1.00 48.66 80 SER A C 1
ATOM 598 O O . SER A 1 80 ? -16.962 20.056 -3.380 1.00 48.66 80 SER A O 1
ATOM 600 N N . THR A 1 81 ? -15.584 21.117 -4.847 1.00 52.72 81 THR A N 1
ATOM 601 C CA . THR A 1 81 ? -15.727 20.319 -6.074 1.00 52.72 81 THR A CA 1
ATOM 602 C C . THR A 1 81 ? -15.893 18.810 -5.836 1.00 52.72 81 THR A C 1
ATOM 604 O O . THR A 1 81 ? -15.184 18.180 -5.060 1.00 52.72 81 THR A O 1
ATOM 607 N N . THR A 1 82 ? -16.879 18.231 -6.516 1.00 54.06 82 THR A N 1
ATOM 608 C CA . THR A 1 82 ? -17.669 17.045 -6.135 1.00 54.06 82 THR A CA 1
ATOM 609 C C . THR A 1 82 ? -17.001 15.670 -6.280 1.00 54.06 82 THR A C 1
ATOM 611 O O . THR A 1 82 ? -17.623 14.664 -5.933 1.00 54.06 82 THR A O 1
ATOM 614 N N . VAL A 1 83 ? -15.763 15.586 -6.774 1.00 55.59 83 VAL A N 1
ATOM 615 C CA . VAL A 1 83 ? -15.119 14.298 -7.099 1.00 55.59 83 VAL A CA 1
ATOM 616 C C . VAL A 1 83 ? -14.303 13.759 -5.920 1.00 55.59 83 VAL A C 1
ATOM 618 O O . VAL A 1 83 ? -14.524 12.620 -5.512 1.00 55.59 83 VAL A O 1
ATOM 621 N N . ASP A 1 84 ? -13.472 14.588 -5.285 1.00 54.88 84 ASP A N 1
ATOM 622 C CA . ASP A 1 84 ? -12.547 14.138 -4.230 1.00 54.88 84 ASP A CA 1
ATOM 623 C C . ASP A 1 84 ? -13.272 13.673 -2.953 1.00 54.88 84 ASP A C 1
ATOM 625 O O . ASP A 1 84 ? -12.885 12.698 -2.313 1.00 54.88 84 ASP A O 1
ATOM 629 N N . LYS A 1 85 ? -14.415 14.283 -2.617 1.00 53.88 85 LYS A N 1
ATOM 630 C CA . LYS A 1 85 ? -15.205 13.908 -1.425 1.00 53.88 85 LYS A CA 1
ATOM 631 C C . LYS A 1 85 ? -15.927 12.574 -1.558 1.00 53.88 85 LYS A C 1
ATOM 633 O O . LYS A 1 85 ? -16.105 11.854 -0.575 1.00 53.88 85 LYS A O 1
ATOM 638 N N . ARG A 1 86 ? -16.391 12.23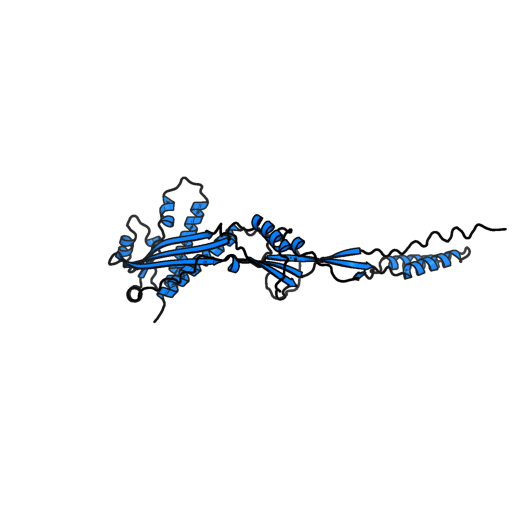8 -2.768 1.00 55.72 86 ARG A N 1
ATOM 639 C CA . ARG A 1 86 ? -17.054 10.949 -3.008 1.00 55.72 86 ARG A CA 1
ATOM 640 C C . ARG A 1 86 ? -16.040 9.812 -2.880 1.00 55.72 86 ARG A C 1
ATOM 642 O O . ARG A 1 86 ? -16.393 8.766 -2.344 1.00 55.72 86 ARG A O 1
ATOM 649 N N . VAL A 1 87 ? -14.807 10.047 -3.327 1.00 57.44 87 VAL A N 1
ATOM 650 C CA . VAL A 1 87 ? -13.679 9.115 -3.219 1.00 57.44 87 VAL A CA 1
ATOM 651 C C . VAL A 1 87 ? -13.342 8.846 -1.746 1.00 57.44 87 VAL A C 1
ATOM 653 O O . VAL A 1 87 ? -13.461 7.700 -1.312 1.00 57.44 87 VAL A O 1
ATOM 656 N N . LEU A 1 88 ? -13.136 9.892 -0.936 1.00 57.47 88 LEU A N 1
ATOM 657 C CA . LEU A 1 88 ? -12.850 9.758 0.503 1.00 57.47 88 LEU A CA 1
ATOM 658 C C . LEU A 1 88 ? -13.956 9.017 1.284 1.00 57.47 88 LEU A C 1
ATOM 660 O O . LEU A 1 88 ? -13.681 8.167 2.133 1.00 57.47 88 LEU A O 1
ATOM 664 N N . ARG A 1 89 ? -15.241 9.266 0.981 1.00 61.31 89 ARG A N 1
ATOM 665 C CA . ARG A 1 89 ? -16.361 8.562 1.640 1.00 61.31 89 ARG A CA 1
ATOM 666 C C . ARG A 1 89 ? -16.398 7.067 1.309 1.00 61.31 89 ARG A C 1
ATOM 668 O O . ARG A 1 89 ? -16.768 6.262 2.167 1.00 61.31 89 ARG A O 1
ATOM 675 N N . MET A 1 90 ? -16.059 6.695 0.074 1.00 65.12 90 MET A N 1
ATOM 676 C CA . MET A 1 90 ? -15.960 5.288 -0.321 1.00 65.12 90 MET A CA 1
ATOM 677 C C . MET A 1 90 ? -14.768 4.613 0.365 1.00 65.12 90 MET A C 1
ATOM 679 O O . MET A 1 90 ? -14.902 3.483 0.829 1.00 65.12 90 MET A O 1
ATOM 683 N N . GLU A 1 91 ? -13.645 5.315 0.504 1.00 77.88 91 GLU A N 1
ATOM 684 C CA . GLU A 1 91 ? -12.427 4.801 1.142 1.00 77.88 91 GLU A CA 1
ATOM 685 C C . GLU A 1 91 ? -12.607 4.516 2.636 1.00 77.88 91 GLU A C 1
ATOM 687 O O . GLU A 1 91 ? -12.282 3.414 3.089 1.00 77.88 91 GLU A O 1
ATOM 692 N N . CYS A 1 92 ? -13.209 5.448 3.384 1.00 84.19 92 CYS A N 1
ATOM 693 C CA . CYS A 1 92 ? -13.550 5.233 4.792 1.00 84.19 92 CYS A CA 1
ATOM 694 C C . CYS A 1 92 ? -14.446 3.997 4.963 1.00 84.19 92 CYS A C 1
ATOM 696 O O . CYS A 1 92 ? -14.172 3.128 5.786 1.00 84.19 92 CYS A O 1
ATOM 698 N N . GLY A 1 93 ? -15.508 3.878 4.156 1.00 88.56 93 GLY A N 1
ATOM 699 C CA . GLY A 1 93 ? -16.443 2.756 4.258 1.00 88.56 93 GLY A CA 1
ATOM 700 C C . GLY A 1 93 ? -15.791 1.402 3.977 1.00 88.56 93 GLY A C 1
ATOM 701 O O . GLY A 1 93 ? -16.024 0.450 4.723 1.00 88.56 93 GLY A O 1
ATOM 702 N N . VAL A 1 94 ? -14.952 1.322 2.940 1.00 88.44 94 VAL A N 1
ATOM 703 C CA . VAL A 1 94 ? -14.205 0.101 2.598 1.00 88.44 94 VAL A CA 1
ATOM 704 C C . VAL A 1 94 ? -13.238 -0.271 3.717 1.00 88.44 94 VAL A C 1
ATOM 706 O O . VAL A 1 94 ? -13.191 -1.432 4.117 1.00 88.44 94 VAL A O 1
ATOM 709 N N . THR A 1 95 ? -12.506 0.703 4.256 1.00 88.06 95 THR A N 1
ATOM 710 C CA . THR A 1 95 ? -11.508 0.435 5.293 1.00 88.06 95 THR A CA 1
ATOM 711 C C . THR A 1 95 ? -12.140 -0.027 6.600 1.00 88.06 95 THR A C 1
ATOM 713 O O . THR A 1 95 ? -11.715 -1.037 7.157 1.00 88.06 95 THR A O 1
ATOM 716 N N . MET A 1 96 ? -13.192 0.650 7.063 1.00 93.75 96 MET A N 1
ATOM 717 C CA . MET A 1 96 ? -13.903 0.243 8.277 1.00 93.75 96 MET A CA 1
ATOM 718 C C . MET A 1 96 ? -14.505 -1.157 8.123 1.00 93.75 96 MET A C 1
ATOM 720 O O . MET A 1 96 ? -14.388 -1.974 9.029 1.00 93.75 96 MET A O 1
ATOM 724 N N . SER A 1 97 ? -15.055 -1.480 6.946 1.00 93.75 97 SER A N 1
ATOM 725 C CA . SER A 1 97 ? -15.570 -2.831 6.662 1.00 93.75 97 SER A CA 1
ATOM 726 C C . SER A 1 97 ? -14.458 -3.892 6.676 1.00 93.75 97 SER A C 1
ATOM 728 O O . SER A 1 97 ? -14.683 -5.035 7.068 1.00 93.75 97 SER A O 1
ATOM 730 N N . GLU A 1 98 ? -13.238 -3.538 6.258 1.00 92.25 98 GLU A N 1
ATOM 731 C CA . GLU A 1 98 ? -12.075 -4.427 6.357 1.00 92.25 98 GLU A CA 1
ATOM 732 C C . GLU A 1 98 ? -11.681 -4.660 7.824 1.00 92.25 98 GLU A C 1
ATOM 734 O O . GLU A 1 98 ? -11.401 -5.800 8.189 1.00 92.25 98 GLU A O 1
ATOM 739 N N . MET A 1 99 ? -11.705 -3.622 8.672 1.00 94.31 99 MET A N 1
ATOM 740 C CA . MET A 1 99 ? -11.461 -3.750 10.117 1.00 94.31 99 MET A CA 1
ATOM 741 C C . MET A 1 99 ? -12.480 -4.668 10.787 1.00 94.31 99 MET A C 1
ATOM 743 O O . MET A 1 99 ? -12.090 -5.571 11.522 1.00 94.31 99 MET A O 1
ATOM 747 N N . GLU A 1 100 ? -13.763 -4.487 10.479 1.00 96.50 100 GLU A N 1
ATOM 748 C CA . GLU A 1 100 ? -14.844 -5.344 10.970 1.00 96.50 100 GLU A CA 1
ATOM 749 C C . GLU A 1 100 ? -14.611 -6.801 10.580 1.00 96.50 100 GLU A C 1
ATOM 751 O O . GLU A 1 100 ? -14.569 -7.676 11.441 1.00 96.50 100 GLU A O 1
ATOM 756 N N . ARG A 1 101 ? -14.338 -7.058 9.297 1.00 96.12 101 ARG A N 1
ATOM 757 C CA . ARG A 1 101 ? -14.091 -8.413 8.802 1.00 96.12 101 ARG A CA 1
ATOM 758 C C . ARG A 1 101 ? -12.856 -9.059 9.430 1.00 96.12 101 ARG A C 1
ATOM 760 O O . ARG A 1 101 ? -12.845 -10.265 9.667 1.00 96.12 101 ARG A O 1
ATOM 767 N N . GLU A 1 102 ? -11.774 -8.309 9.639 1.00 95.00 102 GLU A N 1
ATOM 768 C CA . GLU A 1 102 ? -10.580 -8.855 10.295 1.00 95.00 102 GLU A CA 1
ATOM 769 C C . GLU A 1 102 ? -10.813 -9.084 11.803 1.00 95.00 102 GLU A C 1
ATOM 771 O O . GLU A 1 102 ? -10.271 -10.047 12.337 1.00 95.00 102 GLU A O 1
ATOM 776 N N . ALA A 1 103 ? -11.672 -8.302 12.468 1.00 95.50 103 ALA A N 1
ATOM 777 C CA . ALA A 1 103 ? -12.093 -8.558 13.849 1.00 95.50 103 ALA A CA 1
ATOM 778 C C . ALA A 1 103 ? -13.017 -9.784 13.977 1.00 95.50 103 ALA A C 1
ATOM 780 O O . ALA A 1 103 ? -12.843 -10.597 14.885 1.00 95.50 103 ALA A O 1
ATOM 781 N N . GLU A 1 104 ? -13.952 -9.978 13.044 1.00 96.44 104 GLU A N 1
ATOM 782 C CA . GLU A 1 104 ? -14.803 -11.177 12.989 1.00 96.44 104 GLU A CA 1
ATOM 783 C C . GLU A 1 104 ? -13.968 -12.454 12.826 1.00 96.44 104 GLU A C 1
ATOM 785 O O . GLU A 1 104 ? -14.219 -13.453 13.498 1.00 96.44 104 GLU A O 1
ATOM 790 N N . LYS A 1 105 ? -12.919 -12.424 11.987 1.00 95.75 105 LYS A N 1
ATOM 791 C CA . LYS A 1 105 ? -11.984 -13.557 11.813 1.00 95.75 105 LYS A CA 1
ATOM 792 C C . LYS A 1 105 ? -11.251 -13.94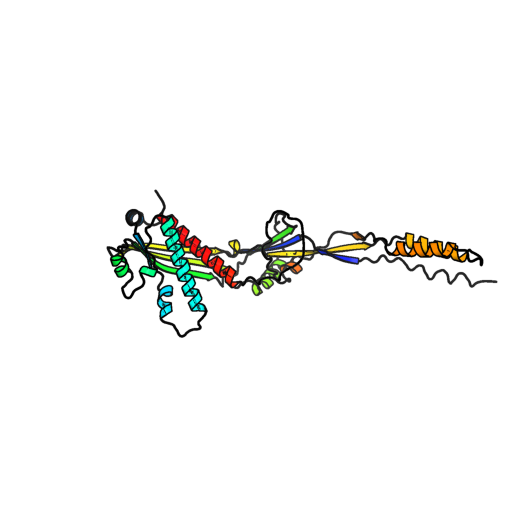0 13.094 1.00 95.75 105 LYS A C 1
ATOM 794 O O . LYS A 1 105 ? -10.836 -15.086 13.235 1.00 95.75 105 LYS A O 1
ATOM 799 N N . VAL A 1 106 ? -11.070 -12.976 13.988 1.00 93.56 106 VAL A N 1
ATOM 800 C CA . VAL A 1 106 ? -10.468 -13.158 15.310 1.00 93.56 106 VAL A CA 1
ATOM 801 C C . VAL A 1 106 ? -11.488 -13.668 16.343 1.00 93.56 106 VAL A C 1
ATOM 803 O O . VAL A 1 106 ? -11.104 -14.134 17.412 1.00 93.56 106 VAL A O 1
ATOM 806 N N . GLY A 1 107 ? -12.783 -13.663 16.016 1.00 94.56 107 GLY A N 1
ATOM 807 C CA . GLY A 1 107 ? -13.849 -14.210 16.857 1.00 94.56 107 GLY A CA 1
ATOM 808 C C . GLY A 1 107 ? -14.627 -13.173 17.668 1.00 94.56 107 GLY A C 1
ATOM 809 O O . GLY A 1 107 ? -15.358 -13.555 18.584 1.00 94.56 107 GLY A O 1
ATOM 810 N N . PHE A 1 108 ? -14.494 -11.880 17.357 1.00 96.62 108 PHE A N 1
ATOM 811 C CA . PHE A 1 108 ? -15.355 -10.846 17.935 1.00 96.62 108 PHE A CA 1
ATOM 812 C C . PHE A 1 108 ? -16.768 -10.874 17.319 1.00 96.62 108 PHE A C 1
ATOM 814 O O . PHE A 1 108 ? -16.928 -11.136 16.129 1.00 96.62 108 PHE A O 1
ATOM 821 N N . ASP A 1 109 ? -17.790 -10.561 18.123 1.00 97.38 109 ASP A N 1
ATOM 822 C CA . ASP A 1 109 ? -19.154 -10.255 17.663 1.00 97.38 109 ASP A CA 1
ATOM 823 C C . ASP A 1 109 ? -19.199 -8.780 17.247 1.00 97.38 109 ASP A C 1
ATOM 825 O O . ASP A 1 109 ? -19.304 -7.880 18.086 1.00 97.38 109 ASP A O 1
ATOM 829 N N . VAL A 1 110 ? -19.016 -8.517 15.955 1.00 97.88 110 VAL A N 1
ATOM 830 C CA . VAL A 1 110 ? -18.847 -7.157 15.440 1.00 97.88 110 VAL A CA 1
ATOM 831 C C . VAL A 1 110 ? -20.199 -6.536 15.101 1.00 97.88 110 VAL A C 1
ATOM 833 O O . VAL A 1 110 ? -20.955 -7.026 14.265 1.00 97.88 110 VAL A O 1
ATOM 836 N N . VAL A 1 111 ? -20.494 -5.396 15.722 1.00 97.94 111 VAL A N 1
ATOM 837 C CA . VAL A 1 111 ? -21.614 -4.537 15.336 1.00 97.94 111 VAL A CA 1
ATOM 838 C C . VAL A 1 111 ? -21.119 -3.524 14.315 1.00 97.94 111 VAL A C 1
ATOM 840 O O . VAL A 1 111 ? -20.168 -2.788 14.582 1.00 97.94 111 VAL A O 1
ATOM 843 N N . THR A 1 112 ? -21.794 -3.453 13.164 1.00 96.69 112 THR A N 1
ATOM 844 C CA . THR A 1 112 ? -21.368 -2.553 12.087 1.00 96.69 112 THR A CA 1
ATOM 845 C C . THR A 1 112 ? -21.307 -1.089 12.537 1.00 96.69 112 THR A C 1
ATOM 847 O O . THR A 1 112 ? -22.242 -0.570 13.152 1.00 96.69 112 THR A O 1
ATOM 850 N N . TRP A 1 113 ? -20.234 -0.392 12.166 1.00 94.88 113 TRP A N 1
ATOM 851 C CA . TRP A 1 113 ? -19.972 1.024 12.412 1.00 94.88 113 TRP A CA 1
ATOM 852 C C . TRP A 1 113 ? -21.106 1.914 11.898 1.00 94.88 113 TRP A C 1
ATOM 854 O O . TRP A 1 113 ? -21.349 3.004 12.414 1.00 94.88 113 TRP A O 1
ATOM 864 N N . GLN A 1 114 ? -21.846 1.454 10.886 1.00 93.00 114 GLN A N 1
ATOM 865 C CA . GLN A 1 114 ? -23.006 2.173 10.370 1.00 93.00 114 GLN A CA 1
ATOM 866 C C . GLN A 1 114 ? -24.144 2.251 11.392 1.00 93.00 114 GLN A C 1
ATOM 868 O O . GLN A 1 114 ? -24.861 3.249 11.403 1.00 93.00 114 GLN A O 1
ATOM 873 N N . SER A 1 115 ? -24.274 1.254 12.271 1.00 94.81 115 SER A N 1
ATOM 874 C CA . SER A 1 115 ? -25.263 1.227 13.355 1.00 94.81 115 SER A CA 1
ATOM 875 C C . SER A 1 115 ? -24.936 2.202 14.481 1.00 94.81 115 SER A C 1
ATOM 877 O O . SER A 1 115 ? -25.806 2.475 15.300 1.00 94.81 115 SER A O 1
ATOM 879 N N . LEU A 1 116 ? -23.708 2.731 14.522 1.00 93.00 116 LEU A N 1
ATOM 880 C CA . LEU A 1 116 ? -23.280 3.787 15.444 1.00 93.00 116 LEU A CA 1
ATOM 881 C C . LEU A 1 116 ? -23.512 5.198 14.892 1.00 93.00 116 LEU A C 1
ATOM 883 O O . LEU A 1 116 ? -23.156 6.177 15.541 1.00 93.00 116 LEU A O 1
ATOM 887 N N . LYS A 1 117 ? -24.084 5.328 13.689 1.00 89.25 117 LYS A N 1
ATOM 888 C CA . LYS A 1 117 ? -24.474 6.633 13.151 1.00 89.25 117 LYS A CA 1
ATOM 889 C C . LYS A 1 117 ? -25.765 7.088 13.818 1.00 89.25 117 LYS A C 1
ATOM 891 O O . LYS A 1 117 ? -26.755 6.357 13.816 1.00 89.25 117 LYS A O 1
ATOM 896 N N . GLY A 1 118 ? -25.782 8.319 14.306 1.00 86.62 118 GLY A N 1
ATOM 897 C CA . GLY A 1 118 ? -26.953 8.913 14.935 1.00 86.62 118 GLY A CA 1
ATOM 898 C C . GLY A 1 118 ? -26.668 10.321 15.440 1.00 86.62 118 GLY A C 1
ATOM 899 O O . GLY A 1 118 ? -25.580 10.854 15.237 1.00 86.62 118 GLY A O 1
ATOM 900 N N . GLU A 1 119 ? -27.669 10.921 16.081 1.00 88.12 119 GLU A N 1
ATOM 901 C CA . GLU A 1 119 ? -27.535 12.212 16.774 1.00 88.12 119 GLU A CA 1
ATOM 902 C C . GLU A 1 119 ? -26.877 12.059 18.155 1.00 88.12 119 GLU A C 1
ATOM 904 O O . GLU A 1 119 ? -26.320 13.011 18.701 1.00 88.12 119 GLU A O 1
ATOM 909 N N . ALA A 1 120 ? -26.932 10.854 18.731 1.00 93.06 120 ALA A N 1
ATOM 910 C CA . ALA A 1 120 ? -26.301 10.547 20.005 1.00 93.06 120 ALA A CA 1
ATOM 911 C C . ALA A 1 120 ? -24.778 10.416 19.858 1.00 93.06 120 ALA A C 1
ATOM 913 O O . ALA A 1 120 ? -24.255 10.051 18.806 1.00 93.06 120 ALA A O 1
ATOM 914 N N . ARG A 1 121 ? -24.052 10.656 20.957 1.00 94.50 121 ARG A N 1
ATOM 915 C CA . ARG A 1 121 ? -22.610 10.383 21.010 1.00 94.50 121 ARG A CA 1
ATOM 916 C C . ARG A 1 121 ? -22.354 8.886 20.766 1.00 94.50 121 ARG A C 1
ATOM 918 O O . ARG A 1 121 ? -23.098 8.076 21.331 1.00 94.50 121 ARG A O 1
ATOM 925 N N . PRO A 1 122 ? -21.283 8.499 20.042 1.00 95.06 122 PRO A N 1
ATOM 926 C CA . PRO A 1 122 ? -20.995 7.095 19.732 1.00 95.06 122 PRO A CA 1
ATOM 927 C C . PRO A 1 122 ? -21.008 6.167 20.955 1.00 95.06 122 PRO A C 1
ATOM 929 O O . PRO A 1 122 ? -21.561 5.074 20.889 1.00 95.06 122 PRO A O 1
ATOM 932 N N . LEU A 1 123 ? -20.487 6.626 22.100 1.00 97.19 123 LEU A N 1
ATOM 933 C CA . LEU A 1 123 ? -20.494 5.867 23.355 1.00 97.19 123 LEU A CA 1
ATOM 934 C C . LEU A 1 123 ? -21.912 5.581 23.885 1.00 97.19 123 LEU A C 1
ATOM 936 O O . LEU A 1 123 ? -22.175 4.490 24.385 1.00 97.19 123 LEU A O 1
ATOM 940 N N . GLU A 1 124 ? -22.838 6.533 23.773 1.00 97.44 124 GLU A N 1
ATOM 941 C CA . GLU A 1 124 ? -24.222 6.349 24.230 1.00 97.44 124 GLU A CA 1
ATOM 942 C C . GLU A 1 124 ? -24.987 5.397 23.306 1.00 97.44 124 GLU A C 1
ATOM 944 O O . GLU A 1 124 ? -25.711 4.515 23.770 1.00 97.44 124 GLU A O 1
ATOM 949 N N . GLN A 1 125 ? -24.760 5.503 21.996 1.00 97.06 125 GLN A N 1
ATOM 950 C CA . GLN A 1 125 ? -25.318 4.566 21.022 1.00 97.06 125 GLN A CA 1
ATOM 951 C C . GLN A 1 125 ? -24.745 3.154 21.212 1.00 97.06 125 GLN A C 1
ATOM 953 O O . GLN A 1 125 ? -25.479 2.167 21.154 1.00 97.06 125 GLN A O 1
ATOM 958 N N . ALA A 1 126 ? -23.456 3.049 21.545 1.00 97.75 126 ALA A N 1
ATOM 959 C CA . ALA A 1 126 ? -22.817 1.783 21.878 1.00 97.75 126 ALA A CA 1
ATOM 960 C C . ALA A 1 126 ? -23.464 1.108 23.101 1.00 97.75 126 ALA A C 1
ATOM 962 O O . ALA A 1 126 ? -23.750 -0.091 23.055 1.00 97.75 126 ALA A O 1
ATOM 963 N N . LYS A 1 127 ? -23.786 1.876 24.155 1.00 97.88 127 LYS A N 1
ATOM 964 C CA . LYS A 1 127 ? -24.524 1.368 25.328 1.00 97.88 127 LYS A CA 1
ATOM 965 C C . LYS A 1 127 ? -25.899 0.818 24.944 1.00 97.88 127 LYS A C 1
ATOM 967 O O . LYS A 1 127 ? -26.264 -0.268 25.390 1.00 97.88 127 LYS A O 1
ATOM 972 N N . GLN A 1 128 ? -26.647 1.527 24.094 1.00 97.19 128 GLN A N 1
ATOM 973 C CA . GLN A 1 128 ? -27.972 1.087 23.630 1.00 97.19 128 GLN A CA 1
ATOM 974 C C . GLN A 1 128 ? -27.905 -0.233 22.848 1.00 97.19 128 GLN A C 1
ATOM 976 O O . GLN A 1 128 ? -28.750 -1.109 23.028 1.00 97.19 128 GLN A O 1
ATOM 981 N N . LEU A 1 129 ? -26.866 -0.405 22.027 1.00 97.56 129 LEU A N 1
ATOM 982 C CA . LEU A 1 129 ? -26.629 -1.612 21.226 1.00 97.56 129 LEU A CA 1
ATOM 983 C C . LEU A 1 129 ? -25.941 -2.748 22.001 1.00 97.56 129 LEU A C 1
ATOM 985 O O . LEU A 1 129 ? -25.607 -3.781 21.406 1.00 97.56 129 LEU A O 1
ATOM 989 N N . LYS A 1 130 ? -25.745 -2.566 23.316 1.00 97.62 130 LYS A N 1
ATOM 990 C CA . LYS A 1 130 ? -25.050 -3.496 24.216 1.00 97.62 130 LYS A CA 1
ATOM 991 C C . LYS A 1 130 ? -23.649 -3.859 23.716 1.00 97.62 130 LYS A C 1
ATOM 993 O O . LYS A 1 130 ? -23.211 -4.992 23.878 1.00 97.62 130 LYS A O 1
ATOM 998 N N . ILE A 1 131 ? -22.969 -2.918 23.066 1.00 98.19 131 ILE A N 1
ATOM 999 C CA . ILE A 1 131 ? -21.565 -3.079 22.695 1.00 98.19 131 ILE A CA 1
ATOM 1000 C C . ILE A 1 131 ? -20.743 -2.996 23.979 1.00 98.19 131 ILE A C 1
ATOM 1002 O O . ILE A 1 131 ? -21.007 -2.164 24.843 1.00 98.19 131 ILE A O 1
ATOM 1006 N N . GLU A 1 132 ? -19.768 -3.881 24.122 1.00 97.81 132 GLU A N 1
ATOM 1007 C CA . GLU A 1 132 ? -18.953 -3.996 25.331 1.00 97.81 132 GLU A CA 1
ATOM 1008 C C . GLU A 1 132 ? -17.660 -3.184 25.208 1.00 97.81 132 GLU A C 1
ATOM 1010 O O . GLU A 1 132 ? -17.179 -2.590 26.179 1.00 97.81 132 GLU A O 1
ATOM 1015 N N . LEU A 1 133 ? -17.125 -3.127 23.990 1.00 97.50 133 LEU A N 1
ATOM 1016 C CA . LEU A 1 133 ? -15.837 -2.537 23.671 1.00 97.50 133 LEU A CA 1
ATOM 1017 C C . LEU A 1 133 ? -15.929 -1.724 22.377 1.00 97.50 133 LEU A C 1
ATOM 1019 O O . LEU A 1 133 ? -16.429 -2.199 21.357 1.00 97.50 133 LEU A O 1
ATOM 1023 N N . LEU A 1 134 ? -15.432 -0.495 22.424 1.00 97.56 134 LEU A N 1
ATOM 1024 C CA . LEU A 1 134 ? -15.448 0.439 21.308 1.00 97.56 134 LEU A CA 1
ATOM 1025 C C . LEU A 1 134 ? -14.014 0.712 20.853 1.00 97.56 134 LEU A C 1
ATOM 1027 O O . LEU A 1 134 ? -13.168 1.093 21.661 1.00 97.56 134 LEU A O 1
ATOM 1031 N N . PHE A 1 135 ? -13.740 0.519 19.570 1.00 97.38 135 PHE A N 1
ATOM 1032 C CA . PHE A 1 135 ? -12.482 0.910 18.942 1.00 97.38 135 PHE A CA 1
ATOM 1033 C C . PHE A 1 135 ? -12.675 2.277 18.288 1.00 97.38 135 PHE A C 1
ATOM 1035 O O . PHE A 1 135 ? -13.274 2.375 17.219 1.00 97.38 135 PHE A O 1
ATOM 1042 N N . GLU A 1 136 ? -12.207 3.335 18.940 1.00 97.12 136 GLU A N 1
ATOM 1043 C CA . GLU A 1 136 ? -12.248 4.692 18.394 1.00 97.12 136 GLU A CA 1
ATOM 1044 C C . GLU A 1 136 ? -11.005 4.925 17.539 1.00 97.12 136 GLU A C 1
ATOM 1046 O O . GLU A 1 136 ? -9.898 5.016 18.070 1.00 97.12 136 GLU A O 1
ATOM 1051 N N . VAL A 1 137 ? -11.183 4.969 16.217 1.00 96.69 137 VAL A N 1
ATOM 1052 C CA . VAL A 1 137 ? -10.106 5.238 15.260 1.00 96.69 137 VAL A CA 1
ATOM 1053 C C . VAL A 1 137 ? -9.879 6.743 15.223 1.00 96.69 137 VAL A C 1
ATOM 1055 O O . VAL A 1 137 ? -10.743 7.483 14.768 1.00 96.69 137 VAL A O 1
ATOM 1058 N N . ASN A 1 138 ? -8.730 7.194 15.720 1.00 95.06 138 ASN A N 1
ATOM 1059 C CA . ASN A 1 138 ? -8.370 8.609 15.754 1.00 95.06 138 ASN A CA 1
ATOM 1060 C C . ASN A 1 138 ? -7.792 9.048 14.403 1.00 95.06 138 ASN A C 1
ATOM 1062 O O . ASN A 1 138 ? -8.182 10.077 13.858 1.00 95.06 138 ASN A O 1
ATOM 1066 N N . GLU A 1 139 ? -6.875 8.246 13.857 1.00 92.12 139 GLU A N 1
ATOM 1067 C CA . GLU A 1 139 ? -6.175 8.524 12.606 1.00 92.12 139 GLU A CA 1
ATOM 1068 C C . GLU A 1 139 ? -6.091 7.246 11.772 1.00 92.12 139 GLU A C 1
ATOM 1070 O O . GLU A 1 139 ? -5.720 6.173 12.253 1.00 92.12 139 GLU A O 1
ATOM 1075 N N . LEU A 1 140 ? -6.453 7.370 10.503 1.00 89.38 140 LEU A N 1
ATOM 1076 C CA . LEU A 1 140 ? -6.341 6.313 9.515 1.00 89.38 140 LEU A CA 1
ATOM 1077 C C . LEU A 1 140 ? -6.020 6.986 8.191 1.00 89.38 140 LEU A C 1
ATOM 1079 O O . LEU A 1 140 ? -6.919 7.451 7.491 1.00 89.38 140 LEU A O 1
ATOM 1083 N N . ASP A 1 141 ? -4.734 7.067 7.884 1.00 85.69 141 ASP A N 1
ATOM 1084 C CA . ASP A 1 141 ? -4.271 7.759 6.689 1.00 85.69 141 ASP A CA 1
ATOM 1085 C C . ASP A 1 141 ? -3.156 6.977 5.993 1.00 85.69 141 ASP A C 1
ATOM 1087 O O . ASP A 1 141 ? -2.427 6.185 6.602 1.00 85.69 141 ASP A O 1
ATOM 1091 N N . VAL A 1 142 ? -3.046 7.191 4.684 1.00 83.94 142 VAL A N 1
ATOM 1092 C CA . VAL A 1 142 ? -1.905 6.769 3.880 1.00 83.94 142 VAL A CA 1
ATOM 1093 C C . VAL A 1 142 ? -1.301 7.999 3.229 1.00 83.94 142 VAL A C 1
ATOM 1095 O O . VAL A 1 142 ? -1.706 8.451 2.148 1.00 83.94 142 VAL A O 1
ATOM 1098 N N . ILE A 1 143 ? -0.269 8.498 3.890 1.00 82.75 143 ILE A N 1
ATOM 1099 C CA . ILE A 1 143 ? 0.462 9.678 3.474 1.00 82.75 143 ILE A CA 1
ATOM 1100 C C . ILE A 1 143 ? 1.428 9.252 2.370 1.00 82.75 143 ILE A C 1
ATOM 1102 O O . ILE A 1 143 ? 2.301 8.399 2.553 1.00 82.75 143 ILE A O 1
ATOM 1106 N N . ALA A 1 144 ? 1.244 9.834 1.187 1.00 78.88 144 ALA A N 1
ATOM 1107 C CA . ALA A 1 144 ? 2.220 9.735 0.116 1.00 78.88 144 ALA A CA 1
ATOM 1108 C C . ALA A 1 144 ? 3.425 10.603 0.496 1.00 78.88 144 ALA A C 1
ATOM 1110 O O . ALA A 1 144 ? 3.316 11.824 0.583 1.00 78.88 144 ALA A O 1
ATOM 1111 N N . GLU A 1 145 ? 4.578 9.985 0.733 1.00 74.00 145 GLU A N 1
ATOM 1112 C CA . GLU A 1 145 ? 5.783 10.731 1.079 1.00 74.00 145 GLU A CA 1
ATOM 1113 C C . GLU A 1 145 ? 6.425 11.294 -0.185 1.00 74.00 145 GLU A C 1
ATOM 1115 O O . GLU A 1 145 ? 7.059 10.572 -0.968 1.00 74.00 145 GLU A O 1
ATOM 1120 N N . SER A 1 146 ? 6.254 12.600 -0.391 1.00 63.06 146 SER A N 1
ATOM 1121 C CA . SER A 1 146 ? 6.649 13.264 -1.631 1.00 63.06 146 SER A CA 1
ATOM 1122 C C . SER A 1 146 ? 8.041 13.895 -1.620 1.00 63.06 146 SER A C 1
ATOM 1124 O O . SER A 1 146 ? 8.395 14.592 -2.565 1.00 63.06 146 SER A O 1
ATOM 1126 N N . ASN A 1 147 ? 8.841 13.711 -0.565 1.00 57.94 147 ASN A N 1
ATOM 1127 C CA . ASN A 1 147 ? 10.071 14.494 -0.422 1.00 57.94 147 ASN A CA 1
ATOM 1128 C C . ASN A 1 147 ? 11.103 13.877 0.535 1.00 57.94 147 ASN A C 1
ATOM 1130 O O . ASN A 1 147 ? 11.541 14.518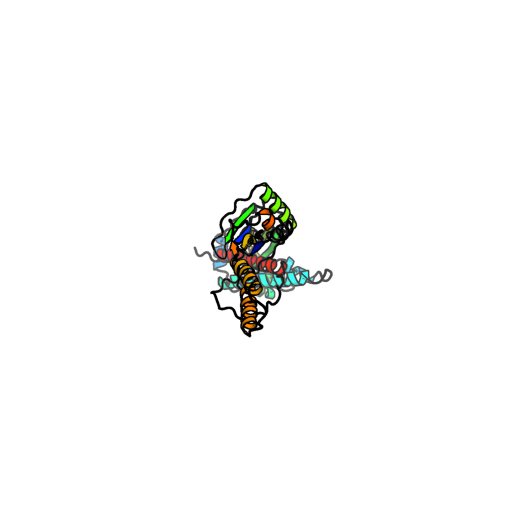 1.490 1.00 57.94 147 ASN A O 1
ATOM 1134 N N . ARG A 1 148 ? 11.522 12.628 0.297 1.00 54.03 148 ARG A N 1
ATOM 1135 C CA . ARG A 1 148 ? 12.739 12.138 0.959 1.00 54.03 148 ARG A CA 1
ATOM 1136 C C . ARG A 1 148 ? 13.962 12.789 0.331 1.00 54.03 148 ARG A C 1
ATOM 1138 O O . ARG A 1 148 ? 14.191 12.690 -0.873 1.00 54.03 148 ARG A O 1
ATOM 1145 N N . SER A 1 149 ? 14.740 13.459 1.171 1.00 50.47 149 SER A N 1
ATOM 1146 C CA . SER A 1 149 ? 16.022 14.054 0.825 1.00 50.47 149 SER A CA 1
ATOM 1147 C C . SER A 1 149 ? 16.991 12.993 0.285 1.00 50.47 149 SER A C 1
ATOM 1149 O O . SER A 1 149 ? 17.593 12.228 1.030 1.00 50.47 149 SER A O 1
ATOM 1151 N N . SER A 1 150 ? 17.153 12.999 -1.038 1.00 48.66 150 SER A N 1
ATOM 1152 C CA . SER A 1 150 ? 18.401 12.786 -1.790 1.00 48.66 150 SER A CA 1
ATOM 1153 C C . SER A 1 150 ? 19.163 11.450 -1.756 1.00 48.66 150 SER A C 1
ATOM 1155 O O . SER A 1 150 ? 20.013 11.287 -2.629 1.00 48.66 150 SER A O 1
ATOM 1157 N N . SER A 1 151 ? 18.884 10.466 -0.895 1.00 61.56 151 SER A N 1
ATOM 1158 C CA . SER A 1 151 ? 19.528 9.135 -0.999 1.00 61.56 151 SER A CA 1
ATOM 1159 C C . SER A 1 151 ? 18.662 8.132 -1.765 1.00 61.56 151 SER A C 1
ATOM 1161 O O . SER A 1 151 ? 18.277 7.073 -1.277 1.00 61.56 151 SER A O 1
ATOM 1163 N N . VAL A 1 152 ? 18.323 8.482 -3.006 1.00 69.25 152 VAL A N 1
ATOM 1164 C CA . VAL A 1 152 ? 17.743 7.515 -3.940 1.00 69.25 152 VAL A CA 1
ATOM 1165 C C . VAL A 1 152 ? 18.880 6.635 -4.455 1.00 69.25 152 VAL A C 1
ATOM 1167 O O . VAL A 1 152 ? 19.705 7.083 -5.258 1.00 69.25 152 VAL A O 1
ATOM 1170 N N . GLU A 1 153 ? 18.949 5.396 -3.977 1.00 77.00 153 GLU A N 1
ATOM 1171 C CA . GLU A 1 153 ? 19.924 4.423 -4.453 1.00 77.00 153 GLU A CA 1
ATOM 1172 C C . GLU A 1 153 ? 19.392 3.752 -5.724 1.00 77.00 153 GLU A C 1
ATOM 1174 O O . GLU A 1 153 ? 18.305 3.163 -5.747 1.00 77.00 153 GLU A O 1
ATOM 1179 N N . PHE A 1 154 ? 20.160 3.879 -6.805 1.00 81.50 154 PHE A N 1
ATOM 1180 C CA . PHE A 1 154 ? 19.889 3.210 -8.069 1.00 81.50 154 PHE A CA 1
ATOM 1181 C C . PHE A 1 154 ? 20.751 1.959 -8.143 1.00 81.50 154 PHE A C 1
ATOM 1183 O O . PHE A 1 154 ? 21.978 2.046 -8.163 1.00 81.50 154 PHE A O 1
ATOM 1190 N N . SER A 1 155 ? 20.104 0.802 -8.223 1.00 87.12 155 SER A N 1
ATOM 1191 C CA . SER A 1 155 ? 20.784 -0.458 -8.517 1.00 87.12 155 SER A CA 1
ATOM 1192 C C . SER A 1 155 ? 20.467 -0.856 -9.949 1.00 87.12 155 SER A C 1
ATOM 1194 O O . SER A 1 155 ? 19.302 -0.869 -10.350 1.00 87.12 155 SER A O 1
ATOM 1196 N N . TYR A 1 156 ? 21.497 -1.175 -10.726 1.00 90.00 156 TYR A N 1
ATOM 1197 C CA . TYR A 1 156 ? 21.367 -1.523 -12.135 1.00 90.00 156 TYR A CA 1
ATOM 1198 C C . TYR A 1 156 ? 21.564 -3.020 -12.339 1.00 90.00 156 TYR A C 1
ATOM 1200 O O . TYR A 1 156 ? 22.363 -3.663 -11.659 1.00 90.00 156 TYR A O 1
ATOM 1208 N N . PHE A 1 157 ? 20.846 -3.574 -13.307 1.00 91.00 157 PHE A N 1
ATOM 1209 C CA . PHE A 1 157 ? 20.869 -4.989 -13.635 1.00 91.00 157 PHE A CA 1
ATOM 1210 C C . PHE A 1 157 ? 20.904 -5.193 -15.147 1.00 91.00 157 PHE A C 1
ATOM 1212 O O . PHE A 1 157 ? 20.482 -4.341 -15.930 1.00 91.00 157 PHE A O 1
ATOM 1219 N N . SER A 1 158 ? 21.375 -6.361 -15.560 1.00 92.44 158 SER A N 1
ATOM 1220 C CA . SER A 1 158 ? 21.252 -6.862 -16.923 1.00 92.44 158 SER A CA 1
ATOM 1221 C C . SER A 1 158 ? 20.672 -8.272 -16.900 1.00 92.44 158 SER A C 1
ATOM 1223 O O . SER A 1 158 ? 20.872 -9.022 -15.946 1.00 92.44 158 SER A O 1
ATOM 1225 N N . GLY A 1 159 ? 19.914 -8.636 -17.925 1.00 89.69 159 GLY A N 1
ATOM 1226 C CA . GLY A 1 159 ? 19.343 -9.974 -18.045 1.00 89.69 159 GLY A CA 1
ATOM 1227 C C . GLY A 1 159 ? 19.135 -10.369 -19.497 1.00 89.69 159 GLY A C 1
ATOM 1228 O O . GLY A 1 159 ? 19.196 -9.526 -20.391 1.00 89.69 159 GLY A O 1
ATOM 1229 N N . GLU A 1 160 ? 18.888 -11.658 -19.729 1.00 89.69 160 GLU A N 1
ATOM 1230 C CA . GLU A 1 160 ? 18.576 -12.224 -21.043 1.00 89.69 160 GLU A CA 1
ATOM 1231 C C . GLU A 1 160 ? 17.302 -13.075 -20.945 1.00 89.69 160 GLU A C 1
ATOM 1233 O O . GLU A 1 160 ? 17.249 -14.068 -20.220 1.00 89.69 160 GLU A O 1
ATOM 1238 N N . GLY A 1 161 ? 16.243 -12.649 -21.637 1.00 84.62 161 GLY A N 1
ATOM 1239 C CA . GLY A 1 161 ? 14.942 -13.316 -21.645 1.00 84.62 161 GLY A CA 1
ATOM 1240 C C . GLY A 1 161 ? 14.318 -13.421 -20.250 1.00 84.62 161 GLY A C 1
ATOM 1241 O O . GLY A 1 161 ? 14.210 -12.437 -19.519 1.00 84.62 161 GLY A O 1
ATOM 1242 N N . SER A 1 162 ? 13.893 -14.627 -19.876 1.00 80.62 162 SER A N 1
ATOM 1243 C CA . SER A 1 162 ? 13.382 -14.955 -18.537 1.00 80.62 162 SER A CA 1
ATOM 1244 C C . SER A 1 162 ? 14.469 -15.448 -17.573 1.00 80.62 162 SER A C 1
ATOM 1246 O O . SER A 1 162 ? 14.144 -15.983 -16.515 1.00 80.62 162 SER A O 1
ATOM 1248 N N . GLY A 1 163 ? 15.746 -15.333 -17.950 1.00 84.69 163 GLY A N 1
ATOM 1249 C CA . GLY A 1 163 ? 16.872 -15.761 -17.126 1.00 84.69 163 GLY A CA 1
ATOM 1250 C C . GLY A 1 163 ? 17.073 -14.900 -15.870 1.00 84.69 163 GLY A C 1
ATOM 1251 O O . GLY A 1 163 ? 16.450 -13.841 -15.728 1.00 84.69 163 GLY A O 1
ATOM 1252 N N . PRO A 1 164 ? 17.954 -15.340 -14.952 1.00 84.19 164 PRO A N 1
ATOM 1253 C CA . PRO A 1 164 ? 18.288 -14.580 -13.754 1.00 84.19 164 PRO A CA 1
ATOM 1254 C C . PRO A 1 164 ? 18.905 -13.223 -14.115 1.00 84.19 164 PRO A C 1
ATOM 1256 O O . PRO A 1 164 ? 19.696 -13.112 -15.054 1.00 84.19 164 PRO A O 1
ATOM 1259 N N . VAL A 1 165 ? 18.548 -12.193 -13.346 1.00 88.62 165 VAL A N 1
ATOM 1260 C CA . VAL A 1 165 ? 19.141 -10.856 -13.460 1.00 88.62 165 VAL A CA 1
ATOM 1261 C C . VAL A 1 165 ? 20.517 -10.828 -12.805 1.00 88.62 165 VAL A C 1
ATOM 1263 O O . VAL A 1 165 ? 20.712 -11.386 -11.727 1.00 88.62 165 VAL A O 1
ATOM 1266 N N . GLN A 1 166 ? 21.471 -10.171 -13.453 1.00 91.94 166 GLN A N 1
ATOM 1267 C CA . GLN A 1 166 ? 22.831 -9.988 -12.959 1.00 91.94 166 GLN A CA 1
ATOM 1268 C C . GLN A 1 166 ? 23.061 -8.512 -12.626 1.00 91.94 166 GLN A C 1
ATOM 1270 O O . GLN A 1 166 ? 22.658 -7.660 -13.425 1.00 91.94 166 GLN A O 1
ATOM 1275 N N . PRO A 1 167 ? 23.703 -8.181 -11.492 1.00 92.25 167 PRO A N 1
ATOM 1276 C CA . PRO A 1 167 ? 24.089 -6.809 -11.184 1.00 92.25 167 PRO A CA 1
ATOM 1277 C C . PRO A 1 167 ? 24.944 -6.216 -12.307 1.00 92.25 167 PRO A C 1
ATOM 1279 O O . PRO A 1 167 ? 25.885 -6.848 -12.786 1.00 92.25 167 PRO A O 1
ATOM 1282 N N . LEU A 1 168 ? 24.607 -5.004 -12.732 1.00 91.50 168 LEU A N 1
ATOM 1283 C CA . LEU A 1 168 ? 25.332 -4.260 -13.751 1.00 91.50 168 LEU A CA 1
ATOM 1284 C C . LEU A 1 168 ? 26.129 -3.154 -13.065 1.00 91.50 168 LEU A C 1
ATOM 1286 O O . LEU A 1 168 ? 25.548 -2.270 -12.439 1.00 91.50 168 LEU A O 1
ATOM 1290 N N . GLN A 1 169 ? 27.454 -3.184 -13.200 1.00 92.00 169 GLN A N 1
ATOM 1291 C CA . GLN A 1 169 ? 28.272 -2.056 -12.769 1.00 92.00 169 GLN A CA 1
ATOM 1292 C C . GLN A 1 169 ? 28.169 -0.931 -13.793 1.00 92.00 169 GLN A C 1
ATOM 1294 O O . GLN A 1 169 ? 28.360 -1.141 -14.992 1.00 92.00 169 GLN A O 1
ATOM 1299 N N . VAL A 1 170 ? 27.842 0.258 -13.303 1.00 90.25 170 VAL A N 1
ATOM 1300 C CA . VAL A 1 170 ? 27.653 1.465 -14.103 1.00 90.25 170 VAL A CA 1
ATOM 1301 C C . VAL A 1 170 ? 28.685 2.487 -13.650 1.00 90.25 170 VAL A C 1
ATOM 1303 O O . VAL A 1 170 ? 29.015 2.554 -12.467 1.00 90.25 170 VAL A O 1
ATOM 1306 N N . THR A 1 171 ? 29.241 3.246 -14.594 1.00 91.75 171 THR A N 1
ATOM 1307 C CA . THR A 1 171 ? 30.208 4.298 -14.263 1.00 91.75 171 THR A CA 1
ATOM 1308 C C . THR A 1 171 ? 29.530 5.406 -13.455 1.00 91.75 171 THR A C 1
ATOM 1310 O O . THR A 1 171 ? 28.327 5.623 -13.599 1.00 91.75 171 THR A O 1
ATOM 1313 N N . GLU A 1 172 ? 30.282 6.146 -12.636 1.00 89.50 172 GLU A N 1
ATOM 1314 C CA . GLU A 1 172 ? 29.692 7.235 -11.839 1.00 89.50 172 GLU A CA 1
ATOM 1315 C C . GLU A 1 172 ? 29.024 8.294 -12.730 1.00 89.50 172 GLU A C 1
ATOM 1317 O O . GLU A 1 172 ? 27.913 8.734 -12.454 1.00 89.50 172 GLU A O 1
ATOM 1322 N N . SER A 1 173 ? 29.637 8.612 -13.876 1.00 90.19 173 SER A N 1
ATOM 1323 C CA . SER A 1 173 ? 29.071 9.558 -14.844 1.00 90.19 173 SER A CA 1
ATOM 1324 C C . SER A 1 173 ? 27.738 9.080 -15.434 1.00 90.19 173 SER A C 1
ATOM 1326 O O . SER A 1 173 ? 26.792 9.864 -15.540 1.00 90.19 173 SER A O 1
ATOM 1328 N N . ASP A 1 174 ? 27.629 7.796 -15.789 1.00 88.62 174 ASP A N 1
ATOM 1329 C CA . ASP A 1 174 ? 26.371 7.227 -16.281 1.00 88.62 174 ASP A CA 1
ATOM 1330 C C . ASP A 1 174 ? 25.313 7.173 -15.164 1.00 88.62 174 ASP A C 1
ATOM 1332 O O . ASP A 1 174 ? 24.137 7.441 -15.416 1.00 88.62 174 ASP A O 1
ATOM 1336 N N . ASN A 1 175 ? 25.724 6.876 -13.926 1.00 88.44 175 ASN A N 1
ATOM 1337 C CA . ASN A 1 175 ? 24.849 6.859 -12.757 1.00 88.44 175 ASN A CA 1
ATOM 1338 C C . ASN A 1 175 ? 24.253 8.246 -12.477 1.00 88.44 175 ASN A C 1
ATOM 1340 O O . ASN A 1 175 ? 23.042 8.371 -12.306 1.00 88.44 175 ASN A O 1
ATOM 1344 N N . GLU A 1 176 ? 25.074 9.297 -12.483 1.00 87.56 176 GLU A N 1
ATOM 1345 C CA . GLU A 1 176 ? 24.622 10.684 -12.325 1.00 87.56 176 GLU A CA 1
ATOM 1346 C C . GLU A 1 176 ? 23.675 11.114 -13.452 1.00 87.56 176 GLU A C 1
ATOM 1348 O O . GLU A 1 176 ? 22.630 11.717 -13.192 1.00 87.56 176 GLU A O 1
ATOM 1353 N N . ALA A 1 177 ? 23.984 10.759 -14.703 1.00 86.56 177 ALA A N 1
ATOM 1354 C CA . ALA A 1 177 ? 23.123 11.059 -15.845 1.00 86.56 177 ALA A CA 1
ATOM 1355 C C . ALA A 1 177 ? 21.757 10.362 -15.734 1.00 86.56 177 ALA A C 1
ATOM 1357 O O . ALA A 1 177 ? 20.717 10.979 -15.983 1.00 86.56 177 ALA A O 1
ATOM 1358 N N . CYS A 1 178 ? 21.747 9.092 -15.323 1.00 86.56 178 CYS A N 1
ATOM 1359 C CA . CYS A 1 178 ? 20.526 8.330 -15.079 1.00 86.56 178 CYS A CA 1
ATOM 1360 C C . CYS A 1 178 ? 19.730 8.902 -13.905 1.00 86.56 178 CYS A C 1
ATOM 1362 O O . CYS A 1 178 ? 18.528 9.128 -14.044 1.00 86.56 178 CYS A O 1
ATOM 1364 N N . LYS A 1 179 ? 20.385 9.232 -12.787 1.00 85.62 179 LYS A N 1
ATOM 1365 C CA . LYS A 1 179 ? 19.760 9.919 -11.648 1.00 85.62 179 LYS A CA 1
ATOM 1366 C C . LYS A 1 179 ? 19.095 11.222 -12.081 1.00 85.62 179 LYS A C 1
ATOM 1368 O O . LYS A 1 179 ? 17.935 11.441 -11.752 1.00 85.62 179 LYS A O 1
ATOM 1373 N N . ALA A 1 180 ? 19.778 12.061 -12.859 1.00 85.19 180 ALA A N 1
ATOM 1374 C CA . ALA A 1 180 ? 19.236 13.334 -13.335 1.00 85.19 180 ALA A CA 1
ATOM 1375 C C . ALA A 1 180 ? 18.044 13.157 -14.292 1.00 85.19 180 ALA A C 1
ATOM 1377 O O . ALA A 1 180 ? 17.081 13.925 -14.232 1.00 85.19 180 ALA A O 1
ATOM 1378 N N . TYR A 1 181 ? 18.092 12.147 -15.166 1.00 84.31 181 TYR A N 1
ATOM 1379 C CA . TYR A 1 181 ? 16.984 11.810 -16.059 1.00 84.31 181 TYR A CA 1
ATOM 1380 C C . TYR A 1 181 ? 15.768 11.313 -15.273 1.00 84.31 181 TYR A C 1
ATOM 1382 O O . TYR A 1 181 ? 14.668 11.855 -15.411 1.00 84.31 181 TYR A O 1
ATOM 1390 N N . HIS A 1 182 ? 15.970 10.328 -14.396 1.00 78.81 182 HIS A N 1
ATOM 1391 C CA . HIS A 1 182 ? 14.894 9.750 -13.605 1.00 78.81 182 HIS A CA 1
ATOM 1392 C C . HIS A 1 182 ? 14.376 10.712 -12.544 1.00 78.81 182 HIS A C 1
ATOM 1394 O O . HIS A 1 182 ? 13.189 10.684 -12.290 1.00 78.81 182 HIS A O 1
ATOM 1400 N N . ALA A 1 183 ? 15.167 11.630 -11.991 1.00 76.75 183 ALA A N 1
ATOM 1401 C CA . ALA A 1 183 ? 14.654 12.651 -11.072 1.00 76.75 183 ALA A CA 1
ATOM 1402 C C . ALA A 1 183 ? 13.550 13.519 -11.707 1.00 76.75 183 ALA A C 1
ATOM 1404 O O . ALA A 1 183 ? 12.657 13.986 -11.009 1.00 76.75 183 ALA A O 1
ATOM 1405 N N . ARG A 1 184 ? 13.579 13.709 -13.035 1.00 74.44 184 ARG A N 1
ATOM 1406 C CA . ARG A 1 184 ? 12.538 14.445 -13.775 1.00 74.44 184 ARG A CA 1
ATOM 1407 C C . ARG A 1 184 ? 11.313 13.594 -14.110 1.00 74.44 184 ARG A C 1
ATOM 1409 O O . ARG A 1 184 ? 10.237 14.147 -14.304 1.00 74.44 184 ARG A O 1
ATOM 1416 N N . ALA A 1 185 ? 11.493 12.281 -14.243 1.00 68.94 185 ALA A N 1
ATOM 1417 C CA . ALA A 1 185 ? 10.455 11.342 -14.676 1.00 68.94 185 ALA A CA 1
ATOM 1418 C C . ALA A 1 185 ? 9.881 10.485 -13.534 1.00 68.94 185 ALA A C 1
ATOM 1420 O O . ALA A 1 185 ? 8.859 9.824 -13.716 1.00 68.94 185 ALA A O 1
ATOM 1421 N N . ALA A 1 186 ? 10.547 10.455 -12.381 1.00 65.12 186 ALA A N 1
ATOM 1422 C CA . ALA A 1 186 ? 10.158 9.660 -11.237 1.00 65.12 186 ALA A CA 1
ATOM 1423 C C . ALA A 1 186 ? 8.817 10.171 -10.711 1.00 65.12 186 ALA A C 1
ATOM 1425 O O . ALA A 1 186 ? 8.598 11.386 -10.653 1.00 65.12 186 ALA A O 1
ATOM 1426 N N . PRO A 1 187 ? 7.914 9.262 -10.309 1.00 61.50 187 PRO A N 1
ATOM 1427 C CA . PRO A 1 187 ? 6.733 9.677 -9.579 1.00 61.50 187 PRO A CA 1
ATOM 1428 C C . PRO A 1 187 ? 7.200 10.458 -8.350 1.00 61.50 187 PRO A C 1
ATOM 1430 O O . PRO A 1 187 ? 8.084 10.002 -7.626 1.00 61.50 187 PRO A O 1
ATOM 1433 N N . GLY A 1 188 ? 6.600 11.623 -8.103 1.00 63.59 188 GLY A N 1
ATOM 1434 C CA . GLY A 1 188 ? 6.917 12.470 -6.949 1.00 63.59 188 GLY A CA 1
ATOM 1435 C C . GLY A 1 188 ? 6.549 11.847 -5.598 1.00 63.59 188 GLY A C 1
ATOM 1436 O O . GLY A 1 188 ? 6.391 12.577 -4.635 1.00 63.59 188 GLY A O 1
ATOM 1437 N N . VAL A 1 189 ? 6.362 10.526 -5.527 1.00 64.69 189 VAL A N 1
ATOM 1438 C CA . VAL A 1 189 ? 6.016 9.752 -4.337 1.00 64.69 189 VAL A CA 1
ATOM 1439 C C . VAL A 1 189 ? 7.113 8.707 -4.136 1.00 64.69 189 VAL A C 1
ATOM 1441 O O . VAL A 1 189 ? 7.211 7.734 -4.881 1.00 64.69 189 VAL A O 1
ATOM 1444 N N . SER A 1 190 ? 7.953 8.925 -3.128 1.00 66.56 190 SER A N 1
ATOM 1445 C CA . SER A 1 190 ? 9.087 8.055 -2.768 1.00 66.56 190 SER A CA 1
ATOM 1446 C C . SER A 1 190 ? 8.702 6.862 -1.886 1.00 66.56 190 SER A C 1
ATOM 1448 O O . SER A 1 190 ? 9.516 5.981 -1.614 1.00 66.56 190 SER A O 1
ATOM 1450 N N . GLY A 1 191 ? 7.456 6.823 -1.432 1.00 76.00 191 GLY A N 1
ATOM 1451 C CA . GLY A 1 191 ? 6.945 5.804 -0.533 1.00 76.00 191 GLY A CA 1
ATOM 1452 C C . GLY A 1 191 ? 5.541 6.153 -0.076 1.00 76.00 191 GLY A C 1
ATOM 1453 O O . GLY A 1 191 ? 5.025 7.240 -0.345 1.00 76.00 191 GLY A O 1
ATOM 1454 N N . MET A 1 192 ? 4.917 5.204 0.602 1.00 80.94 192 MET A N 1
ATOM 1455 C CA . MET A 1 192 ? 3.644 5.422 1.272 1.00 80.94 192 MET A CA 1
ATOM 1456 C C . MET A 1 192 ? 3.796 5.026 2.722 1.00 80.94 192 MET A C 1
ATOM 1458 O O . MET A 1 192 ? 4.305 3.945 3.011 1.00 80.94 192 MET A O 1
ATOM 1462 N N . THR A 1 193 ? 3.300 5.872 3.605 1.00 84.31 193 THR A N 1
ATOM 1463 C CA . THR A 1 193 ? 3.315 5.619 5.037 1.00 84.31 193 THR A CA 1
ATOM 1464 C C . THR A 1 193 ? 1.884 5.525 5.509 1.00 84.31 193 THR A C 1
ATOM 1466 O O . THR A 1 193 ? 1.100 6.450 5.319 1.00 84.31 193 THR A O 1
ATOM 1469 N N . SER A 1 194 ? 1.525 4.367 6.055 1.00 88.56 194 SER A N 1
ATOM 1470 C CA . SER A 1 194 ? 0.209 4.140 6.638 1.00 88.56 194 SER A CA 1
ATOM 1471 C C . SER A 1 194 ? 0.284 4.381 8.135 1.00 88.56 194 SER A C 1
ATOM 1473 O O . SER A 1 194 ? 1.088 3.746 8.816 1.00 88.56 194 SER A O 1
ATOM 1475 N N . VAL A 1 195 ? -0.571 5.268 8.633 1.00 90.31 195 VAL A N 1
ATOM 1476 C CA . VAL A 1 195 ? -0.739 5.528 10.062 1.00 90.31 195 VAL A CA 1
ATOM 1477 C C . VAL A 1 195 ? -2.083 4.956 10.490 1.00 90.31 195 VAL A C 1
ATOM 1479 O O . VAL A 1 195 ? -3.112 5.255 9.885 1.00 90.31 195 VAL A O 1
ATOM 1482 N N . LEU A 1 196 ? -2.057 4.107 11.515 1.00 93.25 196 LEU A N 1
ATOM 1483 C CA . LEU A 1 196 ? -3.239 3.615 12.209 1.00 93.25 196 LEU A CA 1
ATOM 1484 C C . LEU A 1 196 ? -3.119 4.003 13.682 1.00 93.25 196 LEU A C 1
ATOM 1486 O O . LEU A 1 196 ? -2.318 3.414 14.409 1.00 93.25 196 LEU A O 1
ATOM 1490 N N . ASP A 1 197 ? -3.910 4.982 14.107 1.00 94.81 197 ASP A N 1
ATOM 1491 C CA . ASP A 1 197 ? -4.063 5.394 15.501 1.00 94.81 197 ASP A CA 1
ATOM 1492 C C . ASP A 1 197 ? -5.493 5.102 15.948 1.00 94.81 197 ASP A C 1
ATOM 1494 O O . ASP A 1 197 ? -6.465 5.585 15.360 1.00 94.81 197 ASP A O 1
ATOM 1498 N N . LEU A 1 198 ? -5.630 4.291 16.988 1.00 96.44 198 LEU A N 1
ATOM 1499 C CA . LEU A 1 198 ? -6.911 4.000 17.602 1.00 96.44 198 LEU A CA 1
ATOM 1500 C C . LEU A 1 198 ? -6.767 3.834 19.107 1.00 96.44 198 LEU A C 1
ATOM 1502 O O . LEU A 1 198 ? -5.707 3.506 19.638 1.00 96.44 198 LEU A O 1
ATOM 1506 N N . LYS A 1 199 ? -7.881 3.971 19.811 1.00 96.38 199 LYS A N 1
ATOM 1507 C CA . LYS A 1 199 ? -7.977 3.661 21.235 1.00 96.38 199 LYS A CA 1
ATOM 1508 C C . LYS A 1 199 ? -9.147 2.731 21.505 1.00 96.38 199 LYS A C 1
ATOM 1510 O O . LYS A 1 199 ? -10.165 2.740 20.819 1.00 96.38 199 LYS A O 1
ATOM 1515 N N . MET A 1 200 ? -8.988 1.921 22.535 1.00 96.25 200 MET A N 1
ATOM 1516 C CA . MET A 1 200 ? -9.974 0.960 22.995 1.00 96.25 200 MET A CA 1
ATOM 1517 C C . MET A 1 200 ? -10.686 1.511 24.215 1.00 96.25 200 MET A C 1
ATOM 1519 O O . MET A 1 200 ? -10.039 1.800 25.219 1.00 96.25 200 MET A O 1
ATOM 1523 N N . VAL A 1 201 ? -12.006 1.622 24.154 1.00 96.88 201 VAL A N 1
ATOM 1524 C CA . VAL A 1 201 ? -12.839 2.183 25.218 1.00 96.88 201 VAL A CA 1
ATOM 1525 C C . VAL A 1 201 ? -13.813 1.123 25.711 1.00 96.88 201 VAL A C 1
ATOM 1527 O O . VAL A 1 201 ? -14.576 0.549 24.936 1.00 96.88 201 VAL A O 1
ATOM 1530 N N . GLN A 1 202 ? -13.809 0.860 27.015 1.00 97.19 202 GLN A N 1
ATOM 1531 C CA . GLN A 1 202 ? -14.812 0.000 27.632 1.00 97.19 202 GLN A CA 1
ATOM 1532 C C . GLN A 1 202 ? -16.136 0.761 27.738 1.00 97.19 202 GLN A C 1
ATOM 1534 O O . GLN A 1 202 ? -16.213 1.786 28.414 1.00 97.19 202 GLN A O 1
ATOM 1539 N N . VAL A 1 203 ? -17.197 0.254 27.111 1.00 97.69 203 VAL A N 1
ATOM 1540 C CA . VAL A 1 203 ? -18.459 1.001 26.962 1.00 97.69 203 VAL A CA 1
ATOM 1541 C C . VAL A 1 203 ? -19.179 1.209 28.298 1.00 97.69 203 VAL A C 1
ATOM 1543 O O . VAL A 1 203 ? -19.777 2.261 28.526 1.00 97.69 203 VAL A O 1
ATOM 1546 N N . SER A 1 204 ? -19.091 0.239 29.213 1.00 96.94 204 SER A N 1
ATOM 1547 C CA . SER A 1 204 ? -19.760 0.304 30.520 1.00 96.94 204 SER A CA 1
ATOM 1548 C C . SER A 1 204 ? -19.236 1.430 31.414 1.00 96.94 204 SER A C 1
ATOM 1550 O O . SER A 1 204 ? -20.001 2.017 32.172 1.00 96.94 204 SER A O 1
ATOM 1552 N N . THR A 1 205 ? -17.936 1.719 31.340 1.00 96.56 205 THR A N 1
ATOM 1553 C CA . THR A 1 205 ? -17.249 2.707 32.189 1.00 96.56 205 THR A CA 1
ATOM 1554 C C . THR A 1 205 ? -16.874 3.979 31.433 1.00 96.56 205 THR A C 1
ATOM 1556 O O . THR A 1 205 ? -16.619 5.002 32.060 1.00 96.56 205 THR A O 1
ATOM 1559 N N . GLY A 1 206 ? -16.801 3.924 30.101 1.00 96.81 206 GLY A N 1
ATOM 1560 C CA . GLY A 1 206 ? -16.225 4.979 29.268 1.00 96.81 206 GLY A CA 1
ATOM 1561 C C . GLY A 1 206 ? -14.703 5.115 29.409 1.00 96.81 206 GLY A C 1
ATOM 1562 O O . GLY A 1 206 ? -14.137 6.099 28.944 1.00 96.81 206 GLY A O 1
ATOM 1563 N N . SER A 1 207 ? -14.024 4.167 30.065 1.00 96.25 207 SER A N 1
ATOM 1564 C CA . SER A 1 207 ? -12.579 4.243 30.301 1.00 96.25 207 SER A CA 1
ATOM 1565 C C . SER A 1 207 ? -11.779 3.722 29.110 1.00 96.25 207 SER A C 1
ATOM 1567 O O . SER A 1 207 ? -12.086 2.654 28.575 1.00 96.25 207 SER A O 1
ATOM 1569 N N . VAL A 1 208 ? -10.700 4.424 28.759 1.00 96.00 208 VAL A N 1
ATOM 1570 C CA . VAL A 1 208 ? -9.723 3.963 27.764 1.00 96.00 208 VAL A CA 1
ATOM 1571 C C . VAL A 1 208 ? -8.888 2.827 28.362 1.00 96.00 208 VAL A C 1
ATOM 1573 O O . VAL A 1 208 ? -8.223 3.007 29.379 1.00 96.00 208 VAL A O 1
ATOM 1576 N N . LEU A 1 209 ? -8.932 1.653 27.737 1.00 94.06 209 LEU A N 1
ATOM 1577 C CA . LEU A 1 209 ? -8.173 0.465 28.135 1.00 94.06 209 LEU A CA 1
ATOM 1578 C C . LEU A 1 209 ? -6.779 0.431 27.507 1.00 94.06 209 LEU A C 1
ATOM 1580 O O . LEU A 1 209 ? -5.826 -0.024 28.138 1.00 94.06 209 LEU A O 1
ATOM 1584 N N . TRP A 1 210 ? -6.669 0.874 26.254 1.00 93.88 210 TRP A N 1
ATOM 1585 C CA . TRP A 1 210 ? -5.432 0.831 25.481 1.00 93.88 210 TRP A CA 1
ATOM 1586 C C . TRP A 1 210 ? -5.459 1.887 24.373 1.00 93.88 210 TRP A C 1
ATOM 1588 O O . TRP A 1 210 ? -6.515 2.156 23.807 1.00 93.88 210 TRP A O 1
ATOM 1598 N N . SER A 1 211 ? -4.302 2.473 24.073 1.00 94.25 211 SER A N 1
ATOM 1599 C CA . SER A 1 211 ? -4.081 3.320 22.902 1.00 94.25 211 SER A CA 1
ATOM 1600 C C . SER A 1 211 ? -3.053 2.629 22.022 1.00 94.25 211 SER A C 1
ATOM 1602 O O . SER A 1 211 ? -1.993 2.227 22.506 1.00 94.25 211 SER A O 1
ATOM 1604 N N . TYR A 1 212 ? -3.379 2.482 20.750 1.00 92.81 212 TYR A N 1
ATOM 1605 C CA . TYR A 1 212 ? -2.565 1.820 19.754 1.00 92.81 212 TYR A CA 1
ATOM 1606 C C . TYR A 1 212 ? -2.223 2.813 18.658 1.00 92.81 212 TYR A C 1
ATOM 1608 O O . TYR A 1 212 ? -3.114 3.398 18.051 1.00 92.81 212 TYR A O 1
ATOM 1616 N N . ARG A 1 213 ? -0.932 2.959 18.382 1.00 93.50 213 ARG A N 1
ATOM 1617 C CA . ARG A 1 213 ? -0.455 3.678 17.211 1.00 93.50 213 ARG A CA 1
ATOM 1618 C C . ARG A 1 213 ? 0.540 2.800 16.482 1.00 93.50 213 ARG A C 1
ATOM 1620 O O . ARG A 1 213 ? 1.469 2.281 17.095 1.00 93.50 213 ARG A O 1
ATOM 1627 N N . HIS A 1 214 ? 0.327 2.631 15.186 1.00 90.62 214 HIS A N 1
ATOM 1628 C CA . HIS A 1 214 ? 1.226 1.892 14.312 1.00 90.62 214 HIS A CA 1
ATOM 1629 C C . HIS A 1 214 ? 1.473 2.672 13.037 1.00 90.62 214 HIS A C 1
ATOM 1631 O O . HIS A 1 214 ? 0.536 3.155 12.399 1.00 90.62 214 HIS A O 1
ATOM 1637 N N . VAL A 1 215 ? 2.747 2.763 12.672 1.00 88.56 215 VAL A N 1
ATOM 1638 C CA . VAL A 1 215 ? 3.200 3.410 11.446 1.00 88.56 215 VAL A CA 1
ATOM 1639 C C . VAL A 1 215 ? 3.877 2.348 10.591 1.00 88.56 215 VAL A C 1
ATOM 1641 O O . VAL A 1 215 ? 4.911 1.789 10.956 1.00 88.56 215 VAL A O 1
ATOM 1644 N N . GLU A 1 216 ? 3.272 2.031 9.450 1.00 86.12 216 GLU A N 1
ATOM 1645 C CA . GLU A 1 216 ? 3.823 1.083 8.489 1.00 86.12 216 GLU A CA 1
ATOM 1646 C C . GLU A 1 216 ? 4.340 1.833 7.262 1.00 86.12 216 GLU A C 1
ATOM 1648 O O . GLU A 1 216 ? 3.569 2.371 6.464 1.00 86.12 216 GLU A O 1
ATOM 1653 N N . ASN A 1 217 ? 5.659 1.802 7.083 1.00 82.56 217 ASN A N 1
ATOM 1654 C CA . ASN A 1 217 ? 6.322 2.399 5.931 1.00 82.56 217 ASN A CA 1
ATOM 1655 C C . ASN A 1 217 ? 6.411 1.377 4.796 1.00 82.56 217 ASN A C 1
ATOM 1657 O O . ASN A 1 217 ? 7.084 0.348 4.902 1.00 82.56 217 ASN A O 1
ATOM 1661 N N . ALA A 1 218 ? 5.766 1.674 3.676 1.00 78.81 218 ALA A N 1
ATOM 1662 C CA . ALA A 1 218 ? 5.991 0.989 2.417 1.00 78.81 218 ALA A CA 1
ATOM 1663 C C . ALA A 1 218 ? 7.126 1.697 1.684 1.00 78.81 218 ALA A C 1
ATOM 1665 O O . ALA A 1 218 ? 6.924 2.726 1.030 1.00 78.81 218 ALA A O 1
ATOM 1666 N N . THR A 1 219 ? 8.340 1.160 1.810 1.00 67.50 219 THR A N 1
ATOM 1667 C CA . THR A 1 219 ? 9.477 1.672 1.045 1.00 67.50 219 THR A CA 1
ATOM 1668 C C . THR A 1 219 ? 9.195 1.546 -0.449 1.00 67.50 219 THR A C 1
ATOM 1670 O O . THR A 1 219 ? 8.655 0.535 -0.912 1.00 67.50 219 THR A O 1
ATOM 1673 N N . ALA A 1 220 ? 9.636 2.536 -1.232 1.00 58.25 220 ALA A N 1
ATOM 1674 C CA . ALA A 1 220 ? 9.672 2.389 -2.683 1.00 58.25 220 ALA A CA 1
ATOM 1675 C C . ALA A 1 220 ? 10.464 1.150 -3.117 1.00 58.25 220 ALA A C 1
ATOM 1677 O O . ALA A 1 220 ? 10.168 0.622 -4.172 1.00 58.25 220 ALA A O 1
ATOM 1678 N N . ALA A 1 221 ? 11.403 0.636 -2.314 1.00 52.28 221 ALA A N 1
ATOM 1679 C CA . ALA A 1 221 ? 12.167 -0.569 -2.641 1.00 52.28 221 ALA A CA 1
ATOM 1680 C C . ALA A 1 221 ? 11.290 -1.833 -2.769 1.00 52.28 221 ALA A C 1
ATOM 1682 O O . ALA A 1 221 ? 11.460 -2.601 -3.708 1.00 52.28 221 ALA A O 1
ATOM 1683 N N . ALA A 1 222 ? 10.299 -2.028 -1.887 1.00 51.16 222 ALA A N 1
ATOM 1684 C CA . ALA A 1 222 ? 9.324 -3.120 -2.029 1.00 51.16 222 ALA A CA 1
ATOM 1685 C C . ALA A 1 222 ? 8.323 -2.876 -3.178 1.00 51.16 222 ALA A C 1
ATOM 1687 O O . ALA A 1 222 ? 7.569 -3.770 -3.561 1.00 51.16 222 ALA A O 1
ATOM 1688 N N . ALA A 1 223 ? 8.304 -1.653 -3.712 1.00 49.06 223 ALA A N 1
ATOM 1689 C CA . ALA A 1 223 ? 7.351 -1.172 -4.699 1.00 49.06 223 ALA A CA 1
ATOM 1690 C C . ALA A 1 223 ? 7.985 -0.822 -6.060 1.00 49.06 223 ALA A C 1
ATOM 1692 O O . ALA A 1 223 ? 7.246 -0.493 -6.999 1.00 49.06 223 ALA A O 1
ATOM 1693 N N . SER A 1 224 ? 9.316 -0.887 -6.182 1.00 55.06 224 SER A N 1
ATOM 1694 C CA . SER A 1 224 ? 10.056 -0.609 -7.402 1.00 55.06 224 SER A CA 1
ATOM 1695 C C . SER A 1 224 ? 10.009 -1.874 -8.236 1.00 55.06 224 SER A C 1
ATOM 1697 O O . SER A 1 224 ? 10.824 -2.786 -8.135 1.00 55.06 224 SER A O 1
ATOM 1699 N N . SER A 1 225 ? 8.959 -1.961 -9.051 1.00 61.72 225 SER A N 1
ATOM 1700 C CA . SER A 1 225 ? 8.927 -2.908 -10.155 1.00 61.72 225 SER A CA 1
ATOM 1701 C C . SER A 1 225 ? 10.229 -2.748 -10.930 1.00 61.72 225 SER A C 1
ATOM 1703 O O . SER A 1 225 ? 10.552 -1.632 -11.330 1.00 61.72 225 SER A O 1
ATOM 1705 N N . LEU A 1 226 ? 10.968 -3.837 -11.119 1.00 71.00 226 LEU A N 1
ATOM 1706 C CA . LEU A 1 226 ? 12.158 -3.860 -11.959 1.00 71.00 226 LEU A CA 1
ATOM 1707 C C . LEU A 1 226 ? 11.790 -3.308 -13.348 1.00 71.00 226 LEU A C 1
ATOM 1709 O O . LEU A 1 226 ? 11.080 -3.975 -14.102 1.00 71.00 226 LEU A O 1
ATOM 1713 N N . ILE A 1 227 ? 12.234 -2.093 -13.676 1.00 78.94 227 ILE A N 1
ATOM 1714 C CA . ILE A 1 227 ? 11.915 -1.462 -14.964 1.00 78.94 227 ILE A CA 1
ATOM 1715 C C . ILE A 1 227 ? 12.904 -1.998 -15.984 1.00 78.94 227 ILE A C 1
ATOM 1717 O O . ILE A 1 227 ? 14.104 -1.803 -15.815 1.00 78.94 227 ILE A O 1
ATOM 1721 N N . ARG A 1 228 ? 12.414 -2.677 -17.024 1.00 82.06 228 ARG A N 1
ATOM 1722 C CA . ARG A 1 228 ? 13.246 -3.298 -18.059 1.00 82.06 228 ARG A CA 1
ATOM 1723 C C . ARG A 1 228 ? 13.273 -2.442 -19.318 1.00 82.06 228 ARG A C 1
ATOM 1725 O O . ARG A 1 228 ? 12.274 -1.855 -19.714 1.00 82.06 228 ARG A O 1
ATOM 1732 N N . PHE A 1 229 ? 14.428 -2.409 -19.968 1.00 84.31 229 PHE A N 1
ATOM 1733 C CA . PHE A 1 229 ? 14.636 -1.741 -21.243 1.00 84.31 229 PHE A CA 1
ATOM 1734 C C . PHE A 1 229 ? 15.277 -2.725 -22.213 1.00 84.31 229 PHE A C 1
ATOM 1736 O O . PHE A 1 229 ? 16.425 -3.122 -21.984 1.00 84.31 229 PHE A O 1
ATOM 1743 N N . PRO A 1 230 ? 14.582 -3.127 -23.290 1.00 84.75 230 PRO A N 1
ATOM 1744 C CA . PRO A 1 230 ? 15.160 -4.022 -24.280 1.00 84.75 230 PRO A CA 1
ATOM 1745 C C . PRO A 1 230 ? 16.356 -3.352 -24.963 1.00 84.75 230 PRO A C 1
ATOM 1747 O O . PRO A 1 230 ? 16.304 -2.174 -25.331 1.00 84.75 230 PRO A O 1
ATOM 1750 N N . ILE A 1 231 ? 17.436 -4.108 -25.138 1.00 88.50 231 ILE A N 1
ATOM 1751 C CA . ILE A 1 231 ? 18.676 -3.636 -25.756 1.00 88.50 231 ILE A CA 1
ATOM 1752 C C . ILE A 1 231 ? 18.697 -4.085 -27.213 1.00 88.50 231 ILE A C 1
ATOM 1754 O O . ILE A 1 231 ? 18.426 -5.249 -27.529 1.00 88.50 231 ILE A O 1
ATOM 1758 N N . ASN A 1 232 ? 19.078 -3.178 -28.108 1.00 87.69 232 ASN A N 1
ATOM 1759 C CA . ASN A 1 232 ? 19.377 -3.553 -29.480 1.00 87.69 232 ASN A CA 1
ATOM 1760 C C . ASN A 1 232 ? 20.866 -3.874 -29.616 1.00 87.69 232 ASN A C 1
ATOM 1762 O O . ASN A 1 232 ? 21.719 -3.183 -29.060 1.00 87.69 232 ASN A O 1
ATOM 1766 N N . ALA A 1 233 ? 21.187 -4.909 -30.388 1.00 88.06 233 ALA A N 1
ATOM 1767 C CA . ALA A 1 233 ? 22.557 -5.171 -30.801 1.00 88.06 233 ALA A CA 1
ATOM 1768 C C . ALA A 1 233 ? 22.736 -4.758 -32.259 1.00 88.06 233 ALA A C 1
ATOM 1770 O O . ALA A 1 233 ? 21.906 -5.077 -33.115 1.00 88.06 233 ALA A O 1
ATOM 1771 N N . ARG A 1 234 ? 23.844 -4.078 -32.549 1.00 86.94 234 ARG A N 1
ATOM 1772 C CA . ARG A 1 234 ? 24.318 -3.892 -33.918 1.00 86.94 234 ARG A CA 1
ATOM 1773 C C . ARG A 1 234 ? 25.263 -5.034 -34.246 1.00 86.94 234 ARG A C 1
ATOM 1775 O O . ARG A 1 234 ? 26.201 -5.302 -33.496 1.00 86.94 234 ARG A O 1
ATOM 1782 N N . GLN A 1 235 ? 24.998 -5.715 -35.353 1.00 88.94 235 GLN A N 1
ATOM 1783 C CA . GLN A 1 235 ? 25.876 -6.757 -35.862 1.00 88.94 235 GLN A CA 1
ATOM 1784 C C . GLN A 1 235 ? 26.194 -6.454 -37.320 1.00 88.94 235 GLN A C 1
ATOM 1786 O O . GLN A 1 235 ? 25.295 -6.232 -38.135 1.00 88.94 235 GLN A O 1
ATOM 1791 N N . GLU A 1 236 ? 27.483 -6.415 -37.644 1.00 86.88 236 GLU A N 1
ATOM 1792 C CA . GLU A 1 236 ? 27.898 -6.284 -39.031 1.00 86.88 236 GLU A CA 1
ATOM 1793 C C . GLU A 1 236 ? 27.624 -7.602 -39.746 1.00 86.88 236 GLU A C 1
ATOM 1795 O O . GLU A 1 236 ? 28.078 -8.673 -39.343 1.00 86.88 236 GLU A O 1
ATOM 1800 N N . MET A 1 237 ? 26.846 -7.532 -40.818 1.00 83.25 237 MET A N 1
ATOM 1801 C CA . MET A 1 237 ? 26.572 -8.672 -41.671 1.00 83.25 237 MET A CA 1
ATOM 1802 C C . MET A 1 237 ? 27.430 -8.542 -42.920 1.00 83.25 237 MET A C 1
ATOM 1804 O O . MET A 1 237 ? 27.309 -7.587 -43.697 1.00 83.25 237 MET A O 1
ATOM 1808 N N . ARG A 1 238 ? 28.285 -9.537 -43.160 1.00 82.69 238 ARG A N 1
ATOM 1809 C CA . ARG A 1 238 ? 28.981 -9.655 -44.439 1.00 82.69 238 ARG A CA 1
ATOM 1810 C C . ARG A 1 238 ? 28.156 -10.548 -45.336 1.00 82.69 238 ARG A C 1
ATOM 1812 O O . ARG A 1 238 ? 28.067 -11.764 -45.156 1.00 82.69 238 ARG A O 1
ATOM 1819 N N . THR A 1 239 ? 27.552 -9.930 -46.339 1.00 78.88 239 THR A N 1
ATOM 1820 C CA . THR A 1 239 ? 26.916 -10.684 -47.410 1.00 78.88 239 THR A CA 1
ATOM 1821 C C . THR A 1 239 ? 28.022 -11.180 -48.331 1.00 78.88 239 THR A C 1
ATOM 1823 O O . THR A 1 239 ? 28.627 -10.387 -49.058 1.00 78.88 239 THR A O 1
ATOM 1826 N N . SER A 1 240 ? 28.334 -12.476 -48.296 1.00 72.94 240 SER A N 1
ATOM 1827 C CA . SER A 1 240 ? 29.167 -13.049 -49.349 1.00 72.94 240 SER A CA 1
ATOM 1828 C C . SER A 1 240 ? 28.328 -13.024 -50.618 1.00 72.94 240 SER A C 1
ATOM 1830 O O . SER A 1 240 ? 27.384 -13.805 -50.747 1.00 72.94 240 SER A O 1
ATOM 1832 N N . LYS A 1 241 ? 28.627 -12.105 -51.543 1.00 66.88 241 LYS A N 1
ATOM 1833 C CA . LYS A 1 241 ? 28.111 -12.243 -52.902 1.00 66.88 241 LYS A CA 1
ATOM 1834 C C . LYS A 1 241 ? 28.709 -13.545 -53.425 1.00 66.88 241 LYS A C 1
ATOM 1836 O O . LYS A 1 241 ? 29.939 -13.645 -53.448 1.00 66.88 241 LYS A O 1
ATOM 1841 N N . PRO A 1 242 ? 27.898 -14.552 -53.780 1.00 64.69 242 PRO A N 1
ATOM 1842 C CA . PRO A 1 242 ? 28.452 -15.676 -54.499 1.00 64.69 242 PRO A CA 1
ATOM 1843 C C . PRO A 1 242 ? 29.154 -15.100 -55.733 1.00 64.69 242 PRO A C 1
ATOM 1845 O O . PRO A 1 242 ? 28.598 -14.248 -56.419 1.00 64.69 242 PRO A O 1
ATOM 1848 N N . TRP A 1 243 ? 30.412 -15.466 -55.944 1.00 67.69 243 TRP A N 1
ATOM 1849 C CA . TRP A 1 243 ? 31.209 -15.007 -57.083 1.00 67.69 243 TRP A CA 1
ATOM 1850 C C . TRP A 1 243 ? 30.826 -15.772 -58.363 1.00 67.69 243 TRP A C 1
ATOM 1852 O O . TRP A 1 243 ? 30.978 -15.259 -59.468 1.00 67.69 243 TRP A O 1
ATOM 1862 N N . TRP A 1 244 ? 30.243 -16.967 -58.209 1.00 61.47 244 TRP A N 1
ATOM 1863 C CA . TRP A 1 244 ? 29.839 -17.855 -59.300 1.00 61.47 244 TRP A CA 1
ATOM 1864 C C . TRP A 1 244 ? 28.787 -17.290 -60.286 1.00 61.47 244 TRP A C 1
ATOM 1866 O O . TRP A 1 244 ? 28.883 -17.634 -61.459 1.00 61.47 244 TRP A O 1
ATOM 1876 N N . PRO A 1 245 ? 27.838 -16.393 -59.934 1.00 64.06 245 PRO A N 1
ATOM 1877 C CA . PRO A 1 245 ? 26.944 -15.781 -60.912 1.00 64.06 245 PRO A CA 1
ATOM 1878 C C . PRO A 1 245 ? 27.728 -14.965 -61.942 1.00 64.06 245 PRO A C 1
ATOM 1880 O O . PRO A 1 245 ? 27.408 -15.020 -63.120 1.00 64.06 245 PRO A O 1
ATOM 1883 N N . TRP A 1 246 ? 28.809 -14.283 -61.544 1.00 64.75 246 TRP A N 1
ATOM 1884 C CA . TRP A 1 246 ? 29.680 -13.581 -62.493 1.00 64.75 246 TRP A CA 1
ATOM 1885 C C . TRP A 1 246 ? 30.436 -14.543 -63.412 1.00 64.75 246 TRP A C 1
ATOM 1887 O O . TRP A 1 246 ? 30.619 -14.220 -64.582 1.00 64.75 246 TRP A O 1
ATOM 1897 N N . LEU A 1 247 ? 30.803 -15.740 -62.935 1.00 62.50 247 LEU A N 1
ATOM 1898 C CA . LEU A 1 247 ? 31.329 -16.789 -63.816 1.00 62.50 247 LEU A CA 1
ATOM 1899 C C . LEU A 1 247 ? 30.288 -17.257 -64.837 1.00 62.50 247 LEU A C 1
ATOM 1901 O O . LEU A 1 247 ? 30.629 -17.439 -66.001 1.00 62.50 247 LEU A O 1
ATOM 1905 N N . VAL A 1 248 ? 29.030 -17.444 -64.427 1.00 64.00 248 VAL A N 1
ATOM 1906 C CA . VAL A 1 248 ? 27.959 -17.903 -65.328 1.00 64.00 248 VAL A CA 1
ATOM 1907 C C . VAL A 1 248 ? 27.607 -16.829 -66.356 1.00 64.00 248 VAL A C 1
ATOM 1909 O O . VAL A 1 248 ? 27.491 -17.135 -67.539 1.00 64.00 248 VAL A O 1
ATOM 1912 N N . PHE A 1 249 ? 27.509 -15.564 -65.944 1.00 63.59 249 PHE A N 1
ATOM 1913 C CA . PHE A 1 249 ? 27.278 -14.453 -66.868 1.00 63.59 249 PHE A CA 1
ATOM 1914 C C . PHE A 1 249 ? 28.469 -14.225 -67.812 1.00 63.59 249 PHE A C 1
ATOM 1916 O O . PHE A 1 249 ? 28.261 -14.051 -69.010 1.00 63.59 249 PHE A O 1
ATOM 1923 N N . GLY A 1 250 ? 29.708 -14.268 -67.309 1.00 63.44 250 GLY A N 1
ATOM 1924 C CA . GLY A 1 250 ? 30.913 -14.104 -68.128 1.00 63.44 250 GLY A CA 1
ATOM 1925 C C . GLY A 1 250 ? 31.135 -15.257 -69.112 1.00 63.44 250 GLY A C 1
ATOM 1926 O O . GLY A 1 250 ? 31.414 -15.022 -70.285 1.00 63.44 250 GLY A O 1
ATOM 1927 N N . GLY A 1 251 ? 30.948 -16.502 -68.663 1.00 62.56 251 GLY A N 1
ATOM 1928 C CA . GLY A 1 251 ? 31.057 -17.695 -69.508 1.00 62.56 251 GLY A CA 1
ATOM 1929 C C . GLY A 1 251 ? 29.913 -17.828 -70.517 1.00 62.56 251 GLY A C 1
ATOM 1930 O O . GLY A 1 251 ? 30.1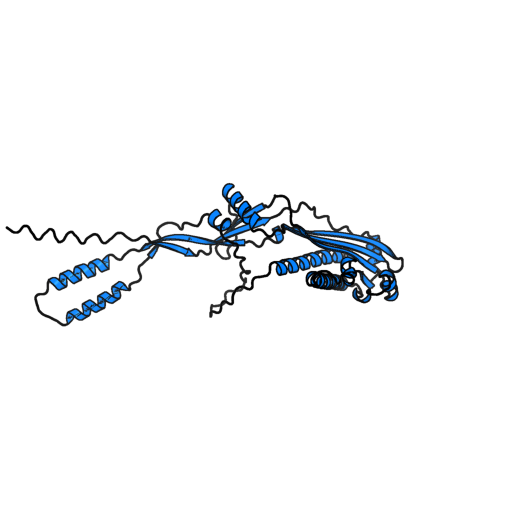48 -18.205 -71.663 1.00 62.56 251 GLY A O 1
ATOM 1931 N N . GLY A 1 252 ? 28.686 -17.462 -70.131 1.00 59.84 252 GLY A N 1
ATOM 1932 C CA . GLY A 1 252 ? 27.518 -17.480 -71.014 1.00 59.84 252 GLY A CA 1
ATOM 1933 C C . GLY A 1 252 ? 27.609 -16.460 -72.153 1.00 59.84 252 GLY A C 1
ATOM 1934 O O . GLY A 1 252 ? 27.310 -16.797 -73.296 1.00 59.84 252 GLY A O 1
ATOM 1935 N N . LEU A 1 253 ? 28.090 -15.242 -71.880 1.00 58.88 253 LEU A N 1
ATOM 1936 C CA . LEU A 1 253 ? 28.324 -14.224 -72.916 1.00 58.88 253 LEU A CA 1
ATOM 1937 C C . LEU A 1 253 ? 29.440 -14.620 -73.892 1.00 58.88 253 LEU A C 1
ATOM 1939 O O . LEU A 1 253 ? 29.301 -14.393 -75.093 1.00 58.88 253 LEU A O 1
ATOM 1943 N N . ALA A 1 254 ? 30.514 -15.250 -73.404 1.00 59.72 254 ALA A N 1
ATOM 1944 C CA . ALA A 1 254 ? 31.591 -15.747 -74.261 1.00 59.72 254 ALA A CA 1
ATOM 1945 C C . ALA A 1 254 ? 31.119 -16.870 -75.204 1.00 59.72 254 ALA A C 1
ATOM 1947 O O . ALA A 1 254 ? 31.541 -16.922 -76.357 1.00 59.72 254 ALA A O 1
ATOM 1948 N N . LEU A 1 255 ? 30.205 -17.731 -74.744 1.00 59.03 255 LEU A N 1
ATOM 1949 C CA . LEU A 1 255 ? 29.600 -18.784 -75.565 1.00 59.03 255 LEU A CA 1
ATOM 1950 C C . LEU A 1 255 ? 28.618 -18.239 -76.610 1.00 59.03 255 LEU A C 1
ATOM 1952 O O . LEU A 1 255 ? 28.598 -18.743 -77.727 1.00 59.03 255 LEU A O 1
ATOM 1956 N N . ILE A 1 256 ? 27.846 -17.195 -76.292 1.00 60.22 256 ILE A N 1
ATOM 1957 C CA . ILE A 1 256 ? 26.930 -16.559 -77.258 1.00 60.22 256 ILE A CA 1
ATOM 1958 C C . ILE A 1 256 ? 27.708 -15.832 -78.367 1.00 60.22 256 ILE A C 1
ATOM 1960 O O . ILE A 1 256 ? 27.289 -15.854 -79.519 1.00 60.22 256 ILE A O 1
ATOM 1964 N N . ALA A 1 257 ? 28.864 -15.239 -78.055 1.00 59.06 257 ALA A N 1
ATOM 1965 C CA . ALA A 1 257 ? 29.702 -14.557 -79.045 1.00 59.06 257 ALA A CA 1
ATOM 1966 C C . ALA A 1 257 ? 30.482 -15.508 -79.981 1.00 59.06 257 ALA A C 1
ATOM 1968 O O . ALA A 1 257 ? 31.020 -15.056 -80.989 1.00 59.06 257 ALA A O 1
ATOM 1969 N N . ALA A 1 258 ? 30.566 -16.803 -79.658 1.00 59.41 258 ALA A N 1
ATOM 1970 C CA . ALA A 1 258 ? 31.352 -17.788 -80.406 1.00 59.41 258 ALA A CA 1
ATOM 1971 C C . ALA A 1 258 ? 30.531 -18.630 -81.405 1.00 59.41 258 ALA A C 1
ATOM 1973 O O . ALA A 1 258 ? 31.094 -19.514 -82.050 1.00 59.41 258 ALA A O 1
ATOM 1974 N N . ILE A 1 259 ? 29.221 -18.389 -81.539 1.00 58.00 259 ILE A N 1
ATOM 1975 C CA . ILE A 1 259 ? 28.348 -19.148 -82.446 1.00 58.00 259 ILE A CA 1
ATOM 1976 C C . ILE A 1 259 ? 28.074 -18.303 -83.702 1.00 58.00 259 ILE A C 1
ATOM 1978 O O . ILE A 1 259 ? 27.365 -17.302 -83.602 1.00 58.00 259 ILE A O 1
ATOM 1982 N N . PRO A 1 260 ? 28.610 -18.676 -84.877 1.00 55.66 260 PRO A N 1
ATOM 1983 C CA . PRO A 1 260 ? 28.281 -18.013 -86.134 1.00 55.66 260 PRO A CA 1
ATOM 1984 C C . PRO A 1 260 ? 26.846 -18.355 -86.587 1.00 55.66 260 PRO A C 1
ATOM 1986 O O . PRO A 1 260 ? 26.515 -19.519 -86.793 1.00 55.66 260 PRO A O 1
ATOM 1989 N N . ASP A 1 261 ? 26.016 -17.314 -86.694 1.00 60.28 261 ASP A N 1
ATOM 1990 C CA . ASP A 1 261 ? 24.846 -17.104 -87.570 1.00 60.28 261 ASP A CA 1
ATOM 1991 C C . ASP A 1 261 ? 23.764 -18.189 -87.762 1.00 60.28 261 ASP A C 1
ATOM 1993 O O . ASP A 1 261 ? 23.006 -18.102 -88.726 1.00 60.28 261 ASP A O 1
ATOM 1997 N N . ASP A 1 262 ? 23.586 -19.147 -86.845 1.00 58.12 262 ASP A N 1
ATOM 1998 C CA . ASP A 1 262 ? 22.502 -20.141 -86.970 1.00 58.12 262 ASP A CA 1
ATOM 1999 C C . ASP A 1 262 ? 21.531 -20.137 -85.761 1.00 58.12 262 ASP A C 1
ATOM 2001 O O . ASP A 1 262 ? 21.897 -20.563 -84.655 1.00 58.12 262 ASP A O 1
ATOM 2005 N N . PRO A 1 263 ? 20.272 -19.668 -85.917 1.00 55.53 263 PRO A N 1
ATOM 2006 C CA . PRO A 1 263 ? 19.305 -19.559 -84.826 1.00 55.53 263 PRO A CA 1
ATOM 2007 C C . PRO A 1 263 ? 18.715 -20.932 -84.473 1.00 55.53 263 PRO A C 1
ATOM 2009 O O . PRO A 1 263 ? 17.660 -21.334 -84.963 1.00 55.53 263 PRO A O 1
ATOM 2012 N N . ARG A 1 264 ? 19.384 -21.673 -83.584 1.00 56.34 264 ARG A N 1
ATOM 2013 C CA . ARG A 1 264 ? 18.844 -22.923 -83.020 1.00 56.34 264 ARG A CA 1
ATOM 2014 C C . ARG A 1 264 ? 18.020 -22.665 -81.743 1.00 56.34 264 ARG A C 1
ATOM 2016 O O . ARG A 1 264 ? 18.402 -21.823 -80.930 1.00 56.34 264 ARG A O 1
ATOM 2023 N N . PRO A 1 265 ? 16.949 -23.444 -81.483 1.00 55.50 265 PRO A N 1
ATOM 2024 C CA . PRO A 1 265 ? 16.017 -23.276 -80.350 1.00 55.50 265 PRO A CA 1
ATOM 2025 C C . PRO A 1 265 ? 16.616 -23.456 -78.934 1.00 55.50 265 PRO A C 1
ATOM 2027 O O . PRO A 1 265 ? 15.889 -23.406 -77.944 1.00 55.50 265 PRO A O 1
ATOM 2030 N N . GLY A 1 266 ? 17.937 -23.618 -78.796 1.00 52.38 266 GLY A N 1
ATOM 2031 C CA . GLY A 1 266 ? 18.627 -23.725 -77.504 1.00 52.38 266 GLY A CA 1
ATOM 2032 C C . GLY A 1 266 ? 18.715 -22.414 -76.707 1.00 52.38 266 GLY A C 1
ATOM 2033 O O . GLY A 1 266 ? 18.951 -22.452 -75.500 1.00 52.38 266 GLY A O 1
ATOM 2034 N N . ALA A 1 267 ? 18.476 -21.257 -77.336 1.00 52.22 267 ALA A N 1
ATOM 2035 C CA . ALA A 1 267 ? 18.573 -19.946 -76.683 1.00 52.22 267 ALA A CA 1
ATOM 2036 C C . ALA A 1 267 ? 17.515 -19.715 -75.579 1.00 52.22 267 ALA A C 1
ATOM 2038 O O . ALA A 1 267 ? 17.766 -18.980 -74.624 1.00 52.22 267 ALA A O 1
ATOM 2039 N N . ALA A 1 268 ? 16.355 -20.379 -75.651 1.00 53.06 268 ALA A N 1
ATOM 2040 C CA . ALA A 1 268 ? 15.281 -20.218 -74.665 1.00 53.06 268 ALA A CA 1
ATOM 2041 C C . ALA A 1 268 ? 15.610 -20.848 -73.293 1.00 53.06 268 ALA A C 1
ATOM 2043 O O . ALA A 1 268 ? 15.163 -20.352 -72.259 1.00 53.06 268 ALA A O 1
ATOM 2044 N N . ILE A 1 269 ? 16.440 -21.899 -73.256 1.00 53.69 269 ILE A N 1
ATOM 2045 C CA . ILE A 1 269 ? 16.826 -22.583 -72.007 1.00 53.69 269 ILE A CA 1
ATOM 2046 C C . ILE A 1 269 ? 17.829 -21.732 -71.205 1.00 53.69 269 ILE A C 1
ATOM 2048 O O . ILE A 1 269 ? 17.791 -21.715 -69.973 1.00 53.69 269 ILE A O 1
ATOM 2052 N N . ALA A 1 270 ? 18.669 -20.946 -71.887 1.00 52.41 270 ALA A N 1
ATOM 2053 C CA . ALA A 1 270 ? 19.618 -20.040 -71.242 1.00 52.41 270 ALA A CA 1
ATOM 2054 C C . ALA A 1 270 ? 18.924 -18.880 -70.496 1.00 52.41 270 ALA A C 1
ATOM 2056 O O . ALA A 1 270 ? 19.380 -18.480 -69.424 1.00 52.41 270 ALA A O 1
ATOM 2057 N N . ALA A 1 271 ? 17.788 -18.383 -71.001 1.00 53.66 271 ALA A N 1
ATOM 2058 C CA . ALA A 1 271 ? 17.026 -17.313 -70.348 1.00 53.66 271 ALA A CA 1
ATOM 2059 C C . ALA A 1 271 ? 16.326 -17.778 -69.052 1.00 53.66 271 ALA A C 1
ATOM 2061 O O . ALA A 1 271 ? 16.258 -17.023 -68.082 1.00 53.66 271 ALA A O 1
ATOM 2062 N N . GLY A 1 272 ? 15.859 -19.033 -68.996 1.00 53.78 272 GLY A N 1
ATOM 2063 C CA . GLY A 1 272 ? 15.193 -19.596 -67.813 1.00 53.78 272 GLY A CA 1
ATOM 2064 C C . GLY A 1 272 ? 16.126 -19.815 -66.614 1.00 53.78 272 GLY A C 1
ATOM 2065 O O . GLY A 1 272 ? 15.746 -19.540 -65.476 1.00 53.78 272 GLY A O 1
ATOM 2066 N N . GLY A 1 273 ? 17.375 -20.236 -66.852 1.00 53.78 273 GLY A N 1
ATOM 2067 C CA . GLY A 1 273 ? 18.373 -20.437 -65.788 1.00 53.78 273 GLY A CA 1
ATOM 2068 C C . GLY A 1 273 ? 18.829 -19.138 -65.106 1.00 53.78 273 GLY A C 1
ATOM 2069 O O . GLY A 1 273 ? 19.172 -19.137 -63.922 1.00 53.78 273 GLY A O 1
ATOM 2070 N N . LEU A 1 274 ? 18.769 -18.013 -65.824 1.00 52.41 274 LEU A N 1
ATOM 2071 C CA . LEU A 1 274 ? 19.158 -16.692 -65.323 1.00 52.41 274 LEU A CA 1
ATOM 2072 C C . LEU A 1 274 ? 18.170 -16.120 -64.291 1.00 52.41 274 LEU A C 1
ATOM 2074 O O . LEU A 1 274 ? 18.594 -15.440 -63.355 1.00 52.41 274 LEU A O 1
ATOM 2078 N N . GLY A 1 275 ? 16.876 -16.438 -64.403 1.00 54.78 275 GLY A N 1
ATOM 2079 C CA . GLY A 1 275 ? 15.858 -15.996 -63.441 1.00 54.78 275 GLY A CA 1
ATOM 2080 C C . GLY A 1 275 ? 16.012 -16.630 -62.053 1.00 54.78 275 GLY A C 1
ATOM 2081 O O . GLY A 1 275 ? 15.831 -15.956 -61.039 1.00 54.78 275 GLY A O 1
ATOM 2082 N N . ALA A 1 276 ? 16.422 -17.902 -61.987 1.00 55.78 276 ALA A N 1
ATOM 2083 C CA . ALA A 1 276 ? 16.575 -18.630 -60.724 1.00 55.78 276 ALA A CA 1
ATOM 2084 C C . ALA A 1 276 ? 17.811 -18.189 -59.914 1.00 55.78 276 ALA A C 1
ATOM 2086 O O . ALA A 1 276 ? 17.775 -18.174 -58.683 1.00 55.78 276 ALA A O 1
ATOM 2087 N N . ALA A 1 277 ? 18.892 -17.765 -60.581 1.00 56.62 277 ALA A N 1
ATOM 2088 C CA . ALA A 1 277 ? 20.127 -17.340 -59.914 1.00 56.62 277 ALA A CA 1
ATOM 2089 C C . ALA A 1 277 ? 19.994 -15.993 -59.174 1.00 56.62 277 ALA A C 1
ATOM 2091 O O . ALA A 1 277 ? 20.698 -15.757 -58.191 1.00 56.62 277 ALA A O 1
ATOM 2092 N N . ILE A 1 278 ? 19.076 -15.118 -59.604 1.00 58.41 278 ILE A N 1
ATOM 2093 C CA . ILE A 1 278 ? 18.817 -13.821 -58.952 1.00 58.41 278 ILE A CA 1
ATOM 2094 C C . ILE A 1 278 ? 18.059 -14.005 -57.625 1.00 58.41 278 ILE A C 1
ATOM 2096 O O . ILE A 1 278 ? 18.229 -13.204 -56.705 1.00 58.41 278 ILE A O 1
ATOM 2100 N N . PHE A 1 279 ? 17.282 -15.086 -57.494 1.00 59.31 279 PHE A N 1
ATOM 2101 C CA . PHE A 1 279 ? 16.463 -15.374 -56.313 1.00 59.31 279 PHE A CA 1
ATOM 2102 C C . PHE A 1 279 ? 17.127 -16.287 -55.278 1.00 59.31 279 PHE A C 1
ATOM 2104 O O . PHE A 1 279 ? 16.510 -16.580 -54.252 1.00 59.31 279 PHE A O 1
ATOM 2111 N N . TRP A 1 280 ? 18.374 -16.725 -55.486 1.00 63.44 280 TRP A N 1
ATOM 2112 C CA . TRP A 1 280 ? 19.022 -17.557 -54.476 1.00 63.44 280 TRP A CA 1
ATOM 2113 C C . TRP A 1 280 ? 19.303 -16.751 -53.200 1.00 63.44 280 TRP A C 1
ATOM 2115 O O . TRP A 1 280 ? 19.854 -15.644 -53.277 1.00 63.44 280 TRP A O 1
ATOM 2125 N N . PRO A 1 281 ? 18.922 -17.274 -52.018 1.00 62.62 281 PRO A N 1
ATOM 2126 C CA . PRO A 1 281 ? 19.038 -16.542 -50.770 1.00 62.62 281 PRO A CA 1
ATOM 2127 C C . PRO A 1 281 ? 20.508 -16.210 -50.522 1.00 62.62 281 PRO A C 1
ATOM 2129 O O . PRO A 1 281 ? 21.374 -17.086 -50.458 1.00 62.62 281 PRO A O 1
ATOM 2132 N N . ARG A 1 282 ? 20.810 -14.914 -50.408 1.00 69.56 282 ARG A N 1
ATOM 2133 C CA . ARG A 1 282 ? 22.156 -14.457 -50.065 1.00 69.56 282 ARG A CA 1
ATOM 2134 C C . ARG A 1 282 ? 22.494 -14.993 -48.678 1.00 69.56 282 ARG A C 1
ATOM 2136 O O . ARG A 1 282 ? 21.841 -14.628 -47.707 1.00 69.56 282 ARG A O 1
ATOM 2143 N N . SER A 1 283 ? 23.532 -15.821 -48.581 1.00 76.81 283 SER A N 1
ATOM 2144 C CA . SER A 1 283 ? 24.091 -16.226 -47.290 1.00 76.81 283 SER A CA 1
ATOM 2145 C C . SER A 1 283 ? 24.710 -15.000 -46.618 1.00 76.81 283 SER A C 1
ATOM 2147 O O . SER A 1 283 ? 25.812 -14.567 -46.967 1.00 76.81 283 SER A O 1
ATOM 2149 N N . THR A 1 284 ? 23.998 -14.425 -45.656 1.00 80.50 284 THR A N 1
ATOM 2150 C CA . THR A 1 284 ? 24.509 -13.375 -44.777 1.00 80.50 284 THR A CA 1
ATOM 2151 C C . THR A 1 284 ? 25.154 -14.032 -43.568 1.00 80.50 284 THR A C 1
ATOM 2153 O O . THR A 1 284 ? 24.474 -14.726 -42.813 1.00 80.50 284 THR A O 1
ATOM 2156 N N . LYS A 1 285 ? 26.466 -13.851 -43.393 1.00 86.19 285 LYS A N 1
ATOM 2157 C CA . LYS A 1 285 ? 27.162 -14.323 -42.194 1.00 86.19 285 LYS A CA 1
ATOM 2158 C C . LYS A 1 285 ? 27.454 -13.130 -41.284 1.00 86.19 285 LYS A C 1
ATOM 2160 O O . LYS A 1 285 ? 27.909 -12.101 -41.796 1.00 86.19 285 LYS A O 1
ATOM 2165 N N . PRO A 1 286 ? 27.209 -13.250 -39.970 1.00 87.50 286 PRO A N 1
ATOM 2166 C CA . PRO A 1 286 ? 27.658 -12.240 -39.029 1.00 87.50 286 PRO A CA 1
ATOM 2167 C C . PRO A 1 286 ? 29.185 -12.154 -39.062 1.00 87.50 286 PRO A C 1
ATOM 2169 O O . PRO A 1 286 ? 29.869 -13.176 -39.152 1.00 87.50 286 PRO A O 1
ATOM 2172 N N . VAL A 1 287 ? 29.710 -10.936 -39.010 1.00 89.44 287 VAL A N 1
ATOM 2173 C CA . VAL A 1 287 ? 31.139 -10.657 -38.894 1.00 89.44 287 VAL A CA 1
ATOM 2174 C C . VAL A 1 287 ? 31.365 -9.848 -37.630 1.00 89.44 287 VAL A C 1
ATOM 2176 O O . VAL A 1 287 ? 30.739 -8.813 -37.429 1.00 89.44 287 VAL A O 1
ATOM 2179 N N . GLY A 1 288 ? 32.263 -10.351 -36.785 1.00 89.38 288 GLY A N 1
ATOM 2180 C CA . GLY A 1 288 ? 32.580 -9.745 -35.499 1.00 89.38 288 GLY A CA 1
ATOM 2181 C C . GLY A 1 288 ? 31.539 -10.009 -34.412 1.00 89.38 288 GLY A C 1
ATOM 2182 O O . GLY A 1 288 ? 30.502 -10.654 -34.620 1.00 89.38 288 GLY A O 1
ATOM 2183 N N . ASP A 1 289 ? 31.862 -9.498 -33.230 1.00 90.94 289 ASP A N 1
ATOM 2184 C CA . ASP A 1 289 ? 31.008 -9.582 -32.058 1.00 90.94 289 ASP A CA 1
ATOM 2185 C C . ASP A 1 289 ? 29.854 -8.583 -32.140 1.00 90.94 289 ASP A C 1
ATOM 2187 O O . ASP A 1 289 ? 29.912 -7.549 -32.808 1.00 90.94 289 ASP A O 1
ATOM 2191 N N . ARG A 1 290 ? 28.766 -8.902 -31.440 1.00 87.31 290 ARG A N 1
ATOM 2192 C CA . ARG A 1 290 ? 27.627 -7.993 -31.311 1.00 87.31 290 ARG A CA 1
ATOM 2193 C C . ARG A 1 290 ? 28.040 -6.775 -30.498 1.00 87.31 290 ARG A C 1
ATOM 2195 O O . ARG A 1 290 ? 28.453 -6.909 -29.348 1.00 87.31 290 ARG A O 1
ATOM 2202 N N . VAL A 1 291 ? 27.840 -5.593 -31.069 1.00 90.19 291 VAL A N 1
ATOM 2203 C CA . VAL A 1 291 ? 28.039 -4.328 -30.367 1.00 90.19 291 VAL A CA 1
ATOM 2204 C C . VAL A 1 291 ? 26.704 -3.918 -29.754 1.00 90.19 291 VAL A C 1
ATOM 2206 O O . VAL A 1 291 ? 25.760 -3.562 -30.465 1.00 90.19 291 VAL A O 1
ATOM 2209 N N . TYR A 1 292 ? 26.608 -4.023 -28.431 1.00 88.31 292 TYR A N 1
ATOM 2210 C CA . TYR A 1 292 ? 25.428 -3.611 -27.673 1.00 88.31 292 TYR A CA 1
ATOM 2211 C C . TYR A 1 292 ? 25.400 -2.092 -27.493 1.00 88.31 292 TYR A C 1
ATOM 2213 O O . TYR A 1 292 ? 26.441 -1.434 -27.456 1.00 88.31 292 TYR A O 1
ATOM 2221 N N . GLU A 1 293 ? 24.197 -1.531 -27.394 1.00 88.38 293 GLU A N 1
ATOM 2222 C CA . GLU A 1 293 ? 24.028 -0.116 -27.063 1.00 88.38 293 GLU A CA 1
ATOM 2223 C C . GLU A 1 293 ? 24.619 0.197 -25.677 1.00 88.38 293 GLU A C 1
ATOM 2225 O O . GLU A 1 293 ? 24.470 -0.610 -24.756 1.00 88.38 293 GLU A O 1
ATOM 2230 N N . PRO A 1 294 ? 25.268 1.363 -25.499 1.00 89.50 294 PRO A N 1
ATOM 2231 C CA . PRO A 1 294 ? 25.830 1.729 -24.208 1.00 89.50 294 PRO A CA 1
ATOM 2232 C C . PRO A 1 294 ? 24.715 1.924 -23.177 1.00 89.50 294 PRO A C 1
ATOM 2234 O O . PRO A 1 294 ? 23.642 2.451 -23.490 1.00 89.50 294 PRO A O 1
ATOM 2237 N N . VAL A 1 295 ? 25.000 1.532 -21.934 1.00 87.12 295 VAL A N 1
ATOM 2238 C CA . VAL A 1 295 ? 24.047 1.523 -20.813 1.00 87.12 295 VAL A CA 1
ATOM 2239 C C . VAL A 1 295 ? 23.336 2.867 -20.668 1.00 87.12 295 VAL A C 1
ATOM 2241 O O . VAL A 1 295 ? 22.108 2.905 -20.605 1.00 87.12 295 VAL A O 1
ATOM 2244 N N . SER A 1 296 ? 24.071 3.980 -20.714 1.00 86.62 296 SER A N 1
ATOM 2245 C CA . SER A 1 296 ? 23.489 5.315 -20.565 1.00 86.62 296 SER A CA 1
ATOM 2246 C C . SER A 1 296 ? 22.594 5.757 -21.717 1.00 86.62 296 SER A C 1
ATOM 2248 O O . SER A 1 296 ? 21.658 6.530 -21.502 1.00 86.62 296 SER A O 1
ATOM 2250 N N . ALA A 1 297 ? 22.810 5.252 -22.935 1.00 88.25 297 ALA A N 1
ATOM 2251 C CA . ALA A 1 297 ? 21.910 5.533 -24.053 1.00 88.25 297 ALA A CA 1
ATOM 2252 C C . ALA A 1 297 ? 20.571 4.798 -23.919 1.00 88.25 297 ALA A C 1
ATOM 2254 O O . ALA A 1 297 ? 19.560 5.278 -24.431 1.00 88.25 297 ALA A O 1
ATOM 2255 N N . VAL A 1 298 ? 20.558 3.648 -23.241 1.00 87.88 298 VAL A N 1
ATOM 2256 C CA . VAL A 1 298 ? 19.344 2.857 -23.032 1.00 87.88 298 VAL A CA 1
ATOM 2257 C C . VAL A 1 298 ? 18.625 3.302 -21.761 1.00 87.88 298 VAL A C 1
ATOM 2259 O O . VAL A 1 298 ? 17.466 3.695 -21.841 1.00 87.88 298 VAL A O 1
ATOM 2262 N N . LEU A 1 299 ? 19.307 3.290 -20.613 1.00 85.56 299 LEU A N 1
ATOM 2263 C CA . LEU A 1 299 ? 18.700 3.561 -19.308 1.00 85.56 299 LEU A CA 1
ATOM 2264 C C . LEU A 1 299 ? 18.380 5.044 -19.087 1.00 85.56 299 LEU A C 1
ATOM 2266 O O . LEU A 1 299 ? 17.300 5.364 -18.606 1.00 85.56 299 LEU A O 1
ATOM 2270 N N . CYS A 1 300 ? 19.279 5.953 -19.478 1.00 86.00 300 CYS A N 1
ATOM 2271 C CA . CYS A 1 300 ? 19.167 7.368 -19.106 1.00 86.00 300 CYS A CA 1
ATOM 2272 C C . CYS A 1 300 ? 18.531 8.256 -20.194 1.00 86.00 300 CYS A C 1
ATOM 2274 O O . CYS A 1 300 ? 18.482 9.474 -20.036 1.00 86.00 300 CYS A O 1
ATOM 2276 N N . ARG A 1 301 ? 18.134 7.701 -21.349 1.00 84.44 301 ARG A N 1
ATOM 2277 C CA . ARG A 1 301 ? 17.620 8.500 -22.485 1.00 84.44 301 ARG A CA 1
ATOM 2278 C C . ARG A 1 301 ? 16.337 7.970 -23.112 1.00 84.44 301 ARG A C 1
ATOM 2280 O O . ARG A 1 301 ? 15.691 8.718 -23.847 1.00 84.44 301 ARG A O 1
ATOM 2287 N N . ARG A 1 302 ? 15.957 6.712 -22.866 1.00 83.75 302 ARG A N 1
ATOM 2288 C CA . ARG A 1 302 ? 14.712 6.161 -23.412 1.00 83.75 302 ARG A CA 1
ATOM 2289 C C . ARG A 1 302 ? 13.540 6.441 -22.474 1.00 83.75 302 ARG A C 1
ATOM 2291 O O . ARG A 1 302 ? 13.680 6.243 -21.269 1.00 83.75 302 ARG A O 1
ATOM 2298 N N . PRO A 1 303 ? 12.377 6.851 -23.012 1.00 76.31 303 PRO A N 1
ATOM 2299 C CA . PRO A 1 303 ? 11.177 6.993 -22.204 1.00 76.31 303 PRO A CA 1
ATOM 2300 C C . PRO A 1 303 ? 10.805 5.650 -21.568 1.00 76.31 303 PRO A C 1
ATOM 2302 O O . PRO A 1 303 ? 10.958 4.596 -22.190 1.00 76.31 303 PRO A O 1
ATOM 2305 N N . HIS A 1 304 ? 10.294 5.700 -20.337 1.00 65.62 304 HIS A N 1
ATOM 2306 C CA . HIS A 1 304 ? 9.747 4.535 -19.651 1.00 65.62 304 HIS A CA 1
ATOM 2307 C C . HIS A 1 304 ? 8.583 3.960 -20.450 1.00 65.62 304 HIS A C 1
ATOM 2309 O O . HIS A 1 304 ? 7.493 4.528 -20.480 1.00 65.62 304 HIS A O 1
ATOM 2315 N N . ILE A 1 305 ? 8.802 2.810 -21.074 1.00 60.62 305 ILE A N 1
ATOM 2316 C CA . ILE A 1 305 ? 7.702 1.943 -21.463 1.00 60.62 305 ILE A CA 1
ATOM 2317 C C . ILE A 1 305 ? 7.424 1.125 -20.204 1.00 60.62 305 ILE A C 1
ATOM 2319 O O . ILE A 1 305 ? 8.218 0.261 -19.848 1.00 60.62 305 ILE A O 1
ATOM 2323 N N . GLN A 1 306 ? 6.373 1.469 -19.452 1.00 54.25 306 GLN A N 1
ATOM 2324 C CA . GLN A 1 306 ? 5.905 0.588 -18.382 1.00 54.25 306 GLN A CA 1
ATOM 2325 C C . GLN A 1 306 ? 5.476 -0.718 -19.046 1.00 54.25 306 GLN A C 1
ATOM 2327 O O . GLN A 1 306 ? 4.427 -0.773 -19.690 1.00 54.25 306 GLN A O 1
ATOM 2332 N N . ASP A 1 307 ? 6.310 -1.749 -18.931 1.00 47.16 307 ASP A N 1
ATOM 2333 C CA . ASP A 1 307 ? 5.938 -3.086 -19.360 1.00 47.16 307 ASP A CA 1
ATOM 2334 C C . ASP A 1 307 ? 4.700 -3.499 -18.558 1.00 47.16 307 ASP A C 1
ATOM 2336 O O . ASP A 1 307 ? 4.740 -3.630 -17.332 1.00 47.16 307 ASP A O 1
ATOM 2340 N N . THR A 1 308 ? 3.578 -3.712 -19.249 1.00 45.81 308 THR A N 1
ATOM 2341 C CA . THR A 1 308 ? 2.499 -4.548 -18.715 1.00 45.81 308 THR A CA 1
ATOM 2342 C C . THR A 1 308 ? 3.134 -5.846 -18.214 1.00 45.81 308 THR A C 1
ATOM 2344 O O . THR A 1 308 ? 3.920 -6.429 -18.968 1.00 45.81 308 THR A O 1
ATOM 2347 N N . PRO A 1 309 ? 2.846 -6.293 -16.976 1.00 43.53 309 PRO A N 1
ATOM 2348 C CA . PRO A 1 309 ? 3.491 -7.465 -16.399 1.00 43.53 309 PRO A CA 1
ATOM 2349 C C . PRO A 1 309 ? 3.411 -8.625 -17.389 1.00 43.53 309 PRO A C 1
ATOM 2351 O O . PRO A 1 309 ? 2.320 -9.013 -17.805 1.00 43.53 309 PRO A O 1
ATOM 2354 N N . VAL A 1 310 ? 4.576 -9.128 -17.809 1.00 40.66 310 VAL A N 1
ATOM 2355 C CA . VAL A 1 310 ? 4.661 -10.259 -18.735 1.00 40.66 310 VAL A CA 1
ATOM 2356 C C . VAL A 1 310 ? 3.968 -11.434 -18.044 1.00 40.66 310 VAL A C 1
ATOM 2358 O O . VAL A 1 310 ? 4.430 -11.842 -16.975 1.00 40.66 310 VAL A O 1
ATOM 2361 N N . PRO A 1 311 ? 2.850 -11.955 -18.581 1.00 39.22 311 PRO A N 1
ATOM 2362 C CA . PRO A 1 311 ? 2.145 -13.052 -17.944 1.00 39.22 311 PRO A CA 1
ATOM 2363 C C . PRO A 1 311 ? 3.088 -14.252 -17.858 1.00 39.22 311 PRO A C 1
ATOM 2365 O O . PRO A 1 311 ? 3.551 -14.775 -18.872 1.00 39.22 311 PRO A O 1
ATOM 2368 N N . VAL A 1 312 ? 3.390 -14.680 -16.632 1.00 39.38 312 VAL A N 1
ATOM 2369 C CA . VAL A 1 312 ? 4.136 -15.910 -16.359 1.00 39.38 312 VAL A CA 1
ATOM 2370 C C . VAL A 1 312 ? 3.162 -17.072 -16.563 1.00 39.38 312 VAL A C 1
ATOM 2372 O O . VAL A 1 312 ? 2.563 -17.574 -15.619 1.00 39.38 312 VAL A O 1
ATOM 2375 N N . GLY A 1 313 ? 2.914 -17.425 -17.824 1.00 44.91 313 GLY A N 1
ATOM 2376 C CA . GLY A 1 313 ? 2.057 -18.542 -18.220 1.00 44.91 313 GLY A CA 1
ATOM 2377 C C . GLY A 1 313 ? 2.857 -19.630 -18.943 1.00 44.91 313 GLY A C 1
ATOM 2378 O O . GLY A 1 313 ? 3.811 -19.301 -19.653 1.00 44.91 313 GLY A O 1
ATOM 2379 N N . PRO A 1 314 ? 2.500 -20.921 -18.785 1.00 49.84 314 PRO A N 1
ATOM 2380 C CA . PRO A 1 314 ? 3.152 -22.005 -19.512 1.00 49.84 314 PRO A CA 1
ATOM 2381 C C . PRO A 1 314 ? 2.953 -21.824 -21.021 1.00 49.84 314 PRO A C 1
ATOM 2383 O O . PRO A 1 314 ? 1.870 -21.449 -21.470 1.00 49.84 314 PRO A O 1
ATOM 2386 N N . ALA A 1 315 ? 4.015 -22.080 -21.790 1.00 49.19 315 ALA A N 1
ATOM 2387 C CA . ALA A 1 315 ? 4.066 -21.894 -23.236 1.00 49.19 315 ALA A CA 1
ATOM 2388 C C . ALA A 1 315 ? 2.861 -22.548 -23.938 1.00 49.19 315 ALA A C 1
ATOM 2390 O O . ALA A 1 315 ? 2.757 -23.773 -23.992 1.00 49.19 315 ALA A O 1
ATOM 2391 N N . GLN A 1 316 ? 1.962 -21.728 -24.488 1.00 43.03 316 GLN A N 1
ATOM 2392 C CA . GLN A 1 316 ? 0.888 -22.181 -25.370 1.00 43.03 316 GLN A CA 1
ATOM 2393 C C . GLN A 1 316 ? 1.149 -21.742 -26.818 1.00 43.03 316 GLN A C 1
ATOM 2395 O O . GLN A 1 316 ? 1.757 -20.691 -27.044 1.00 43.03 316 GLN A O 1
ATOM 2400 N N . PRO A 1 317 ? 0.727 -22.554 -27.806 1.00 46.56 317 PRO A N 1
ATOM 2401 C CA . PRO A 1 317 ? 1.024 -22.317 -29.208 1.00 46.56 317 PRO A CA 1
ATOM 2402 C C . PRO A 1 317 ? 0.246 -21.117 -29.758 1.00 46.56 317 PRO A C 1
ATOM 2404 O O . PRO A 1 317 ? -0.938 -20.916 -29.499 1.00 46.56 317 PRO A O 1
ATOM 2407 N N . VAL A 1 318 ? 0.971 -20.329 -30.544 1.00 48.62 318 VAL A N 1
ATOM 2408 C CA . VAL A 1 318 ? 0.566 -19.074 -31.178 1.00 48.62 318 VAL A CA 1
ATOM 2409 C C . VAL A 1 318 ? -0.570 -19.293 -32.180 1.00 48.62 318 VAL A C 1
ATOM 2411 O O . VAL A 1 318 ? -0.358 -19.950 -33.197 1.00 48.62 318 VAL A O 1
ATOM 2414 N N . VAL A 1 319 ? -1.727 -18.652 -31.959 1.00 35.22 319 VAL A N 1
ATOM 2415 C CA . VAL A 1 319 ? -2.713 -18.356 -33.014 1.00 35.22 319 VAL A CA 1
ATOM 2416 C C . VAL A 1 319 ? -3.333 -16.958 -32.820 1.00 35.22 319 VAL A C 1
ATOM 2418 O O . VAL A 1 319 ? -4.082 -16.712 -31.885 1.00 35.22 319 VAL A O 1
ATOM 2421 N N . SER A 1 320 ? -3.028 -16.082 -33.787 1.00 35.44 320 SER A N 1
ATOM 2422 C CA . SER A 1 320 ? -3.812 -14.950 -34.324 1.00 35.44 320 SER A CA 1
ATOM 2423 C C . SER A 1 320 ? -4.168 -13.716 -33.465 1.00 35.44 320 SER A C 1
ATOM 2425 O O . SER A 1 320 ? -5.210 -13.637 -32.825 1.00 35.44 320 SER A O 1
ATOM 2427 N N . ASN A 1 321 ? -3.361 -12.664 -33.657 1.00 37.47 321 ASN A N 1
ATOM 2428 C CA . ASN A 1 321 ? -3.720 -11.322 -34.159 1.00 37.47 321 ASN A CA 1
ATOM 2429 C C . ASN A 1 321 ? -5.098 -10.723 -33.806 1.00 37.47 321 ASN A C 1
ATOM 2431 O O . ASN A 1 321 ? -6.020 -10.692 -34.617 1.00 37.47 321 ASN A O 1
ATOM 2435 N N . THR A 1 322 ? -5.166 -10.063 -32.652 1.00 29.41 322 THR A N 1
ATOM 2436 C CA . THR A 1 322 ? -5.773 -8.725 -32.517 1.00 29.41 322 THR A CA 1
ATOM 2437 C C . THR A 1 322 ? -5.206 -8.085 -31.253 1.00 29.41 322 THR A C 1
ATOM 2439 O O . THR A 1 322 ? -5.683 -8.287 -30.141 1.00 29.41 322 THR A O 1
ATOM 2442 N N . PHE A 1 323 ? -4.106 -7.348 -31.421 1.00 33.66 323 PHE A N 1
ATOM 2443 C CA . PHE A 1 323 ? -3.441 -6.626 -30.341 1.00 33.66 323 PHE A CA 1
ATOM 2444 C C . PHE A 1 323 ? -4.295 -5.406 -29.976 1.00 33.66 323 PHE A C 1
ATOM 2446 O O . PHE A 1 323 ? -4.175 -4.329 -30.564 1.00 33.66 323 PHE A O 1
ATOM 2453 N N . ARG A 1 324 ? -5.230 -5.597 -29.042 1.00 29.42 324 ARG A N 1
ATOM 2454 C CA . ARG A 1 324 ? -6.069 -4.528 -28.502 1.00 29.42 324 ARG A CA 1
ATOM 2455 C C . ARG A 1 324 ? -5.216 -3.677 -27.561 1.00 29.42 324 ARG A C 1
ATOM 2457 O O . ARG A 1 324 ? -5.080 -3.986 -26.387 1.00 29.42 324 ARG A O 1
ATOM 2464 N N . SER A 1 325 ? -4.599 -2.652 -28.148 1.00 33.34 325 SER A N 1
ATOM 2465 C CA . SER A 1 325 ? -4.234 -1.358 -27.557 1.00 33.34 325 SER A CA 1
ATOM 2466 C C . SER A 1 325 ? -4.310 -1.286 -26.024 1.00 33.34 325 SER A C 1
ATOM 2468 O O . SER A 1 325 ? -5.391 -1.103 -25.468 1.00 33.34 325 SER A O 1
ATOM 2470 N N . GLN A 1 326 ? -3.135 -1.350 -25.395 1.00 39.31 326 GLN A N 1
ATOM 2471 C CA . GLN A 1 326 ? -2.733 -0.678 -24.152 1.00 39.31 326 GLN A CA 1
ATOM 2472 C C . GLN A 1 326 ? -3.859 0.072 -23.416 1.00 39.31 326 GLN A C 1
ATOM 2474 O O . GLN A 1 326 ? -4.147 1.235 -23.709 1.00 39.31 326 GLN A O 1
ATOM 2479 N N . SER A 1 327 ? -4.456 -0.557 -22.401 1.00 36.50 327 SER A N 1
ATOM 2480 C CA . SER A 1 327 ? -5.103 0.211 -21.342 1.00 36.50 327 SER A CA 1
ATOM 2481 C C . SER A 1 327 ? -3.995 0.968 -20.618 1.00 36.50 327 SER A C 1
ATOM 2483 O O . SER A 1 327 ? -3.151 0.344 -19.974 1.00 36.50 327 SER A O 1
ATOM 2485 N N . LYS A 1 328 ? -3.956 2.298 -20.747 1.00 44.69 328 LYS A N 1
ATOM 2486 C CA . LYS A 1 328 ? -3.164 3.142 -19.849 1.00 44.69 328 LYS A CA 1
ATOM 2487 C C . LYS A 1 328 ? -3.613 2.799 -18.433 1.00 44.69 328 LYS A C 1
ATOM 2489 O O . LYS A 1 328 ? -4.709 3.187 -18.040 1.00 44.69 328 LYS A O 1
ATOM 2494 N N . ILE A 1 329 ? -2.812 2.019 -17.712 1.00 49.59 329 ILE A N 1
ATOM 2495 C CA . ILE A 1 329 ? -3.034 1.799 -16.290 1.00 49.59 329 ILE A CA 1
ATOM 2496 C C . ILE A 1 329 ? -2.921 3.186 -15.672 1.00 49.59 329 ILE A C 1
ATOM 2498 O O . ILE A 1 329 ? -1.873 3.828 -15.766 1.00 49.59 329 ILE A O 1
ATOM 2502 N N . ASN A 1 330 ? -4.030 3.694 -15.144 1.00 63.47 330 ASN A N 1
ATOM 2503 C CA . ASN A 1 330 ? -4.019 4.977 -14.478 1.00 63.47 330 ASN A CA 1
ATOM 2504 C C . ASN A 1 330 ? -3.124 4.819 -13.245 1.00 63.47 330 ASN A C 1
ATOM 2506 O O . ASN A 1 330 ? -3.353 3.942 -12.414 1.00 63.47 330 ASN A O 1
ATOM 2510 N N . THR A 1 331 ? -2.077 5.634 -13.128 1.00 65.56 331 THR A N 1
ATOM 2511 C CA . THR A 1 331 ? -1.161 5.605 -11.977 1.00 65.56 331 THR A CA 1
ATOM 2512 C C . THR A 1 331 ? -1.906 5.787 -10.654 1.00 65.56 331 THR A C 1
ATOM 2514 O O . THR A 1 331 ? -1.455 5.295 -9.618 1.00 65.56 331 THR A O 1
ATOM 2517 N N . ASN A 1 332 ? -3.073 6.433 -10.703 1.00 69.62 332 ASN A N 1
ATOM 2518 C CA . ASN A 1 332 ? -3.959 6.607 -9.560 1.00 69.62 332 ASN A CA 1
ATOM 2519 C C . ASN A 1 332 ? -4.538 5.266 -9.084 1.00 69.62 332 ASN A C 1
ATOM 2521 O O . ASN A 1 332 ? -4.561 5.024 -7.884 1.00 69.62 332 ASN A O 1
ATOM 2525 N N . ASP A 1 333 ? -4.895 4.349 -9.990 1.00 74.94 333 ASP A N 1
ATOM 2526 C CA . ASP A 1 333 ? -5.478 3.050 -9.622 1.00 74.94 333 ASP A CA 1
ATOM 2527 C C . ASP A 1 333 ? -4.455 2.172 -8.886 1.00 74.94 333 ASP A C 1
ATOM 2529 O O . ASP A 1 333 ? -4.761 1.558 -7.867 1.00 74.94 333 ASP A O 1
ATOM 2533 N N . VAL A 1 334 ? -3.200 2.162 -9.352 1.00 74.94 334 VAL A N 1
ATOM 2534 C CA . VAL A 1 334 ? -2.103 1.423 -8.696 1.00 74.94 334 VAL A CA 1
ATOM 2535 C C . VAL A 1 334 ? -1.785 2.010 -7.320 1.00 74.94 334 VAL A C 1
ATOM 2537 O O . VAL A 1 334 ? -1.456 1.278 -6.386 1.00 74.94 334 VAL A O 1
ATOM 2540 N N . THR A 1 335 ? -1.869 3.334 -7.197 1.00 76.56 335 THR A N 1
ATOM 2541 C CA . THR A 1 335 ? -1.657 4.050 -5.935 1.00 76.56 335 THR A CA 1
ATOM 2542 C C . THR A 1 335 ? -2.749 3.682 -4.930 1.00 76.56 335 THR A C 1
ATOM 2544 O O . THR A 1 335 ? -2.435 3.320 -3.797 1.00 76.56 335 THR A O 1
ATOM 2547 N N . GLU A 1 336 ? -4.009 3.665 -5.360 1.00 80.06 336 GLU A N 1
ATOM 2548 C CA . GLU A 1 336 ? -5.149 3.288 -4.522 1.00 80.06 336 GLU A CA 1
ATOM 2549 C C . GLU A 1 336 ? -5.137 1.812 -4.103 1.00 80.06 336 GLU A C 1
ATOM 2551 O O . GLU A 1 336 ? -5.340 1.486 -2.931 1.00 80.06 336 GLU A O 1
ATOM 2556 N N . GLU A 1 337 ? -4.818 0.896 -5.020 1.00 83.62 337 GLU A N 1
ATOM 2557 C CA . GLU A 1 337 ? -4.655 -0.529 -4.702 1.00 83.62 337 GLU A CA 1
ATOM 2558 C C . GLU A 1 337 ? -3.597 -0.728 -3.598 1.00 83.62 337 GLU A C 1
ATOM 2560 O O . GLU A 1 337 ? -3.783 -1.497 -2.649 1.00 83.62 337 GLU A O 1
ATOM 2565 N N . ARG A 1 338 ? -2.487 0.018 -3.675 1.00 81.81 338 ARG A N 1
ATOM 2566 C CA . ARG A 1 338 ? -1.410 -0.020 -2.676 1.00 81.81 338 ARG A CA 1
ATOM 2567 C C . ARG A 1 338 ? -1.839 0.558 -1.335 1.00 81.81 338 ARG A C 1
ATOM 2569 O O . ARG A 1 338 ? -1.562 -0.069 -0.311 1.00 81.81 338 ARG A O 1
ATOM 2576 N N . ARG A 1 339 ? -2.545 1.692 -1.330 1.00 83.44 339 ARG A N 1
ATOM 2577 C CA . ARG A 1 339 ? -3.131 2.275 -0.112 1.00 83.44 339 ARG A CA 1
ATOM 2578 C C . ARG A 1 339 ? -3.987 1.248 0.624 1.00 83.44 339 ARG A C 1
ATOM 2580 O O . ARG A 1 339 ? -3.762 0.992 1.807 1.00 83.44 339 ARG A O 1
ATOM 2587 N N . ARG A 1 340 ? -4.876 0.559 -0.101 1.00 85.38 340 ARG A N 1
ATOM 2588 C CA . ARG A 1 340 ? -5.723 -0.515 0.448 1.00 85.38 340 ARG A CA 1
ATOM 2589 C C . ARG A 1 340 ? -4.909 -1.668 1.026 1.00 85.38 340 ARG A C 1
ATOM 2591 O O . ARG A 1 340 ? -5.231 -2.163 2.106 1.00 85.38 340 ARG A O 1
ATOM 2598 N N . MET A 1 341 ? -3.852 -2.102 0.338 1.00 88.00 341 MET A N 1
ATOM 2599 C CA . MET A 1 341 ? -2.980 -3.170 0.838 1.00 88.00 341 MET A CA 1
ATOM 2600 C C . MET A 1 341 ? -2.262 -2.789 2.138 1.00 88.00 341 MET A C 1
ATOM 2602 O O . MET A 1 341 ? -2.142 -3.639 3.022 1.00 88.00 341 MET A O 1
ATOM 2606 N N . LEU A 1 342 ? -1.802 -1.542 2.274 1.00 88.06 342 LEU A N 1
ATOM 2607 C CA . LEU A 1 342 ? -1.102 -1.081 3.477 1.00 88.06 342 LEU A CA 1
ATOM 2608 C C . LEU A 1 342 ? -2.026 -0.971 4.674 1.00 88.06 342 LEU A C 1
ATOM 2610 O O . LEU A 1 342 ? -1.733 -1.555 5.712 1.00 88.06 342 LEU A O 1
ATOM 2614 N N . ILE A 1 343 ? -3.179 -0.337 4.490 1.00 87.31 343 ILE A N 1
ATOM 2615 C CA . ILE A 1 343 ? -4.236 -0.283 5.498 1.00 87.31 343 ILE A CA 1
ATOM 2616 C C . ILE A 1 343 ? -4.578 -1.696 5.976 1.00 87.31 343 ILE A C 1
ATOM 2618 O O . ILE A 1 343 ? -4.525 -1.996 7.167 1.00 87.31 343 ILE A O 1
ATOM 2622 N N . LYS A 1 344 ? -4.849 -2.610 5.039 1.00 90.38 344 LYS A N 1
ATOM 2623 C CA . LYS A 1 344 ? -5.163 -4.009 5.346 1.00 90.38 344 LYS A CA 1
ATOM 2624 C C . LYS A 1 344 ? -4.046 -4.706 6.120 1.00 90.38 344 LYS A C 1
ATOM 2626 O O . LYS A 1 344 ? -4.319 -5.530 6.993 1.00 90.38 344 LYS A O 1
ATOM 2631 N N . LYS A 1 345 ? -2.785 -4.409 5.804 1.00 91.19 345 LYS A N 1
ATOM 2632 C CA . LYS A 1 345 ? -1.626 -4.937 6.528 1.00 91.19 345 LYS A CA 1
ATOM 2633 C C . LYS A 1 345 ? -1.577 -4.396 7.959 1.00 91.19 345 LYS A C 1
ATOM 2635 O O . LYS A 1 345 ? -1.455 -5.207 8.873 1.00 91.19 345 LYS A O 1
ATOM 2640 N N . SER A 1 346 ? -1.731 -3.087 8.153 1.00 90.62 346 SER A N 1
ATOM 2641 C CA . SER A 1 346 ? -1.764 -2.439 9.473 1.00 90.62 346 SER A CA 1
ATOM 2642 C C . SER A 1 346 ? -2.895 -2.994 10.344 1.00 90.62 346 SER A C 1
ATOM 2644 O O . SER A 1 346 ? -2.657 -3.413 11.474 1.00 90.62 346 SER A O 1
ATOM 2646 N N . VAL A 1 347 ? -4.100 -3.131 9.783 1.00 91.31 347 VAL A N 1
ATOM 2647 C CA . VAL A 1 347 ? -5.261 -3.726 10.467 1.00 91.31 347 VAL A CA 1
ATOM 2648 C C . VAL A 1 347 ? -4.989 -5.172 10.881 1.00 91.31 347 VAL A C 1
ATOM 2650 O O . VAL A 1 347 ? -5.272 -5.557 12.010 1.00 91.31 347 VAL A O 1
ATOM 2653 N N . ARG A 1 348 ? -4.391 -5.988 10.007 1.00 92.19 348 ARG A N 1
ATOM 2654 C CA . ARG A 1 348 ? -4.027 -7.373 10.350 1.00 92.19 348 ARG A CA 1
ATOM 2655 C C . ARG A 1 348 ? -2.985 -7.458 11.456 1.00 92.19 348 ARG A C 1
ATOM 2657 O O . ARG A 1 348 ? -3.059 -8.374 12.269 1.00 92.19 348 ARG A O 1
ATOM 2664 N N . ILE A 1 349 ? -1.999 -6.563 11.459 1.00 91.50 349 ILE A N 1
ATOM 2665 C CA . ILE A 1 349 ? -0.983 -6.501 12.518 1.00 91.50 349 ILE A CA 1
ATOM 2666 C C . ILE A 1 349 ? -1.666 -6.196 13.851 1.00 91.50 349 ILE A C 1
ATOM 2668 O O . ILE A 1 349 ? -1.467 -6.940 14.808 1.00 91.50 349 ILE A O 1
ATOM 2672 N N . PHE A 1 350 ? -2.531 -5.182 13.877 1.00 92.12 350 PHE A N 1
ATOM 2673 C CA . PHE A 1 350 ? -3.328 -4.836 15.049 1.00 92.12 350 PHE A CA 1
ATOM 2674 C C . PHE A 1 350 ? -4.181 -6.017 15.543 1.00 92.12 350 PHE A C 1
ATOM 2676 O O . PHE A 1 350 ? -4.080 -6.413 16.701 1.00 92.12 350 PHE A O 1
ATOM 2683 N N . MET A 1 351 ? -4.958 -6.651 14.657 1.00 92.81 351 MET A N 1
ATOM 2684 C CA . MET A 1 351 ? -5.819 -7.781 15.030 1.00 92.81 351 MET A CA 1
ATOM 2685 C C . MET A 1 351 ? -5.022 -8.971 15.566 1.00 92.81 351 MET A C 1
ATOM 2687 O O . MET A 1 351 ? -5.433 -9.591 16.541 1.00 92.81 351 MET A O 1
ATOM 2691 N N . LYS A 1 352 ? -3.846 -9.259 14.997 1.00 90.62 352 LYS A N 1
ATOM 2692 C CA . LYS A 1 352 ? -2.956 -10.308 15.516 1.00 90.62 352 LYS A CA 1
ATOM 2693 C C . LYS A 1 352 ? -2.465 -10.027 16.932 1.00 90.62 352 LYS A C 1
ATOM 2695 O O . LYS A 1 352 ? -2.278 -10.970 17.691 1.00 90.62 352 LYS A O 1
ATOM 2700 N N . GLN A 1 353 ? -2.260 -8.765 17.303 1.00 89.25 353 GLN A N 1
ATOM 2701 C CA . GLN A 1 353 ? -1.885 -8.421 18.677 1.00 89.25 353 GLN A CA 1
ATOM 2702 C C . GLN A 1 353 ? -3.022 -8.669 19.671 1.00 89.25 353 GLN A C 1
ATOM 2704 O O . GLN A 1 353 ? -2.758 -8.968 20.832 1.00 89.25 353 GLN A O 1
ATOM 2709 N N . LEU A 1 354 ? -4.275 -8.602 19.215 1.00 88.62 354 LEU A N 1
ATOM 2710 C CA . LEU A 1 354 ? -5.437 -8.958 20.029 1.00 88.62 354 LEU A CA 1
ATOM 2711 C C . LEU A 1 354 ? -5.581 -10.476 20.216 1.00 88.62 354 LEU A C 1
ATOM 2713 O O . LEU A 1 354 ? -6.219 -10.903 21.176 1.00 88.62 354 LEU A O 1
ATOM 2717 N N . THR A 1 355 ? -4.990 -11.283 19.326 1.00 85.19 355 THR A N 1
ATOM 2718 C CA . THR A 1 355 ? -5.108 -12.752 19.328 1.00 85.19 355 THR A CA 1
ATOM 2719 C C . THR A 1 355 ? -3.932 -13.484 19.934 1.00 85.19 355 THR A C 1
ATOM 2721 O O . THR A 1 355 ? -3.909 -14.705 19.827 1.00 85.19 355 THR A O 1
ATOM 2724 N N . VAL A 1 356 ? -2.920 -12.797 20.470 1.00 68.94 356 VAL A N 1
ATOM 2725 C CA . VAL A 1 356 ? -1.769 -13.497 21.053 1.00 68.94 356 VAL A CA 1
ATOM 2726 C C . VAL A 1 356 ? -2.260 -14.273 22.277 1.00 68.94 356 VAL A C 1
ATOM 2728 O O . VAL A 1 356 ? -2.432 -13.729 23.368 1.00 68.94 356 VAL A O 1
ATOM 2731 N N . GLU A 1 357 ? -2.574 -15.542 22.032 1.00 57.19 357 GLU A N 1
ATOM 2732 C CA . GLU A 1 357 ? -2.673 -16.590 23.030 1.00 57.19 357 GLU A CA 1
ATOM 2733 C C . GLU A 1 357 ? -1.296 -16.682 23.694 1.00 57.19 357 GLU A C 1
ATOM 2735 O O . GLU A 1 357 ? -0.274 -16.751 23.007 1.00 57.19 357 GLU A O 1
ATOM 2740 N N . GLU A 1 358 ? -1.284 -16.560 25.022 1.00 50.59 358 GLU A N 1
ATOM 2741 C CA . GLU A 1 358 ? -0.091 -16.814 25.838 1.00 50.59 358 GLU A CA 1
ATOM 2742 C C . GLU A 1 358 ? 0.305 -18.286 25.781 1.00 50.59 358 GLU A C 1
ATOM 2744 O O . GLU A 1 358 ? -0.619 -19.137 25.810 1.00 50.59 358 GLU A O 1
#

Foldseek 3Di:
DDDDDPP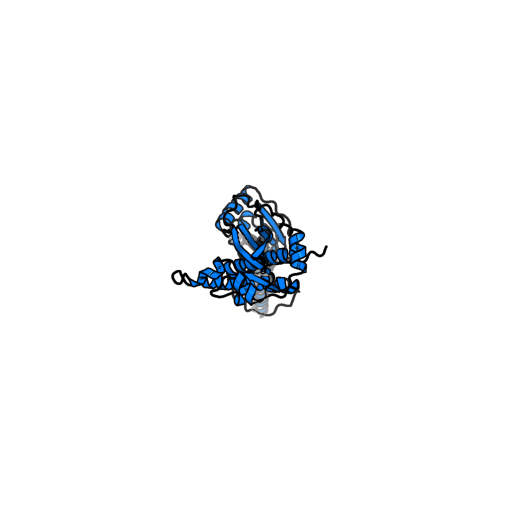PPPPPPPPDPFDKDKDKDFFLKKKWKFWFDDDPPPFDDWDFQPVQLLVLLVVFQFEEEAFAVVLVCLVPPPDDDDDVSVVSNVVSQVLRVLLQVLSVVLPGNYDYNVQLDDPDDSLVSCVVVVHFKYKYWHDWDKDQDQDDPDPTDMWMWMDGRPDDIDTDDDDPVLVVLLCVLCVVVPDSGQWIKTWTWIWMAGSVVRDTSDTIIGIDIGGCRVVGDTQIWGKIWIWTWGQPPPCVVVVLVVVVVVVVVPDPDDDDPPPVVSVVVNVVVVPDDGPIDTDDDIDIDDPSVTNNPDDRPPDPPDPPDDDDDDDDDDPPDDDPPPPVVVVVVVSVVRSSVVSNSVSVSSNPDD